Protein AF-C3Z447-F1 (afdb_monomer_lite)

Sequence (257 aa):
SIRPFSSSQEYLYAMKEDLADWLNTLFELELTVGNFVPRLETGVILCHLANMVRHKATEYLEDHPGVRLSVPGDVDISPSGNAEPGTFRARENVAMFIDWCRRRLGVSDSLMFETNDLIEGRNERSFVLCLLEVARRGAKFGMLAPMLIQMEQEIEEEIREEAPPPPQRRVCDLSSLDDMVRELVSRCTCPDQFPMLRVDEGKYRIGNASTLVFVRVLRNHVMIRVGGGWDTLEHYLDKHDPCRCMSRGKCCLFMSL

Secondary structure (DSSP, 8-state):
------HHHHHHHHHHHHHHHHHHHHHT----TTTHHHHHTTSHHHHHHHHHHHHHHHHHHHH-TT-----S-SS-----TT--TTSHHHHHHHHHHHHHIIIII---GGG---HHHHHT-S-HHHHHHHHHHHHHHHHTTT----HHHHHHHHHHHHHHH-SS-------S-TTHHHHHHHHHHHT--SSS---EEEEETTEEEETTTTEEEEEEEETTEEEEEETTEEEEHHHHHHHH-HHHHHHTT-----S--

Structure (mmCIF, N/CA/C/O backbone):
data_AF-C3Z447-F1
#
_entry.id   AF-C3Z447-F1
#
loop_
_atom_site.group_PDB
_atom_site.id
_atom_site.type_symbol
_atom_site.label_atom_id
_atom_site.label_alt_id
_atom_site.label_comp_id
_atom_site.label_asym_id
_atom_site.label_entity_id
_atom_site.label_seq_id
_atom_site.pdbx_PDB_ins_code
_atom_site.Cartn_x
_atom_site.Cartn_y
_atom_site.Cartn_z
_atom_site.occupancy
_atom_site.B_iso_or_equiv
_atom_site.auth_seq_id
_atom_site.auth_comp_id
_atom_site.auth_asym_id
_atom_site.auth_atom_id
_atom_site.pdbx_PDB_model_num
ATOM 1 N N . SER A 1 1 ? 17.916 -10.962 21.514 1.00 30.12 1 SER A N 1
ATOM 2 C CA . SER A 1 1 ? 17.714 -9.554 21.904 1.00 30.12 1 SER A CA 1
ATOM 3 C C . SER A 1 1 ? 17.033 -8.857 20.743 1.00 30.12 1 SER A C 1
ATOM 5 O O . SER A 1 1 ? 17.693 -8.518 19.768 1.00 30.12 1 SER A O 1
ATOM 7 N N . ILE A 1 2 ? 15.702 -8.805 20.774 1.00 33.00 2 ILE A N 1
ATOM 8 C CA . ILE A 1 2 ? 14.886 -8.164 19.739 1.00 33.00 2 ILE A CA 1
ATOM 9 C C . ILE A 1 2 ? 14.893 -6.680 20.095 1.00 33.00 2 ILE A C 1
ATOM 11 O O . ILE A 1 2 ? 14.436 -6.307 21.173 1.00 33.00 2 ILE A O 1
ATOM 15 N N . ARG A 1 3 ? 15.513 -5.847 19.256 1.00 30.67 3 ARG A N 1
ATOM 16 C CA . ARG A 1 3 ? 15.461 -4.396 19.453 1.00 30.67 3 ARG A CA 1
ATOM 17 C C . ARG A 1 3 ? 13.996 -3.976 19.293 1.00 30.67 3 ARG A C 1
ATOM 19 O O . ARG A 1 3 ? 13.427 -4.316 18.258 1.00 30.67 3 ARG A O 1
ATOM 26 N N . PRO A 1 4 ? 13.386 -3.270 20.260 1.00 40.59 4 PRO A N 1
ATOM 27 C CA . PRO A 1 4 ? 12.067 -2.709 20.040 1.00 40.59 4 PRO A CA 1
ATOM 28 C C . PRO A 1 4 ? 12.212 -1.683 18.918 1.00 40.59 4 PRO A C 1
ATOM 30 O O . PRO A 1 4 ? 12.971 -0.717 19.042 1.00 40.59 4 PRO A O 1
ATOM 33 N N . PHE A 1 5 ? 11.570 -1.953 17.785 1.00 38.25 5 PHE A N 1
ATOM 34 C CA . PHE A 1 5 ? 11.479 -0.995 16.697 1.00 38.25 5 PHE A CA 1
ATOM 35 C C . PHE A 1 5 ? 10.825 0.284 17.235 1.00 38.25 5 PHE A C 1
ATOM 37 O O . PHE A 1 5 ? 9.936 0.237 18.086 1.00 38.25 5 PHE A O 1
ATOM 44 N N . SER A 1 6 ? 11.287 1.451 16.782 1.00 52.81 6 SER A N 1
ATOM 45 C CA . SER A 1 6 ? 10.541 2.680 17.047 1.00 52.81 6 SER A CA 1
ATOM 46 C C . SER A 1 6 ? 9.186 2.565 16.348 1.00 52.81 6 SER A C 1
ATOM 48 O O . SER A 1 6 ? 9.118 2.078 15.222 1.00 52.81 6 SER A O 1
ATOM 50 N N . SER A 1 7 ? 8.105 3.011 16.983 1.00 53.34 7 SER A N 1
ATOM 51 C CA . SER A 1 7 ? 6.736 2.825 16.474 1.00 53.34 7 SER A CA 1
ATOM 52 C C . SER A 1 7 ? 6.508 3.302 15.038 1.00 53.34 7 SER A C 1
ATOM 54 O O . SER A 1 7 ? 5.701 2.735 14.310 1.00 53.34 7 SER A O 1
ATOM 56 N N . SER A 1 8 ? 7.278 4.291 14.573 1.00 56.06 8 SER A N 1
ATOM 57 C CA . SER A 1 8 ? 7.258 4.750 13.178 1.00 56.06 8 SER A CA 1
ATOM 58 C C . SER A 1 8 ? 7.719 3.707 12.152 1.00 56.06 8 SER A C 1
ATOM 60 O O . SER A 1 8 ? 7.495 3.900 10.961 1.00 56.06 8 SER A O 1
ATOM 62 N N . GLN A 1 9 ? 8.395 2.640 12.577 1.00 67.62 9 GLN A N 1
ATOM 63 C CA . GLN A 1 9 ? 8.867 1.556 11.712 1.00 67.62 9 GLN A CA 1
ATOM 64 C C . GLN A 1 9 ? 7.921 0.352 11.717 1.00 67.62 9 GLN A C 1
ATOM 66 O O . GLN A 1 9 ? 7.990 -0.458 10.800 1.00 67.62 9 GLN A O 1
ATOM 71 N N . GLU A 1 10 ? 7.017 0.248 12.691 1.00 77.00 10 GLU A N 1
ATOM 72 C CA . GLU A 1 10 ? 6.173 -0.936 12.875 1.00 77.00 10 GLU A CA 1
ATOM 73 C C . GLU A 1 10 ? 5.070 -1.046 11.817 1.00 77.00 10 GLU A C 1
ATOM 75 O O . GLU A 1 10 ? 4.938 -2.084 11.175 1.00 77.00 10 GLU A O 1
ATOM 80 N N . TYR A 1 11 ? 4.352 0.043 11.520 1.00 86.81 11 TYR A N 1
ATOM 81 C CA . TYR A 1 11 ? 3.363 0.004 10.434 1.00 86.81 11 TYR A CA 1
ATOM 82 C C . TYR A 1 11 ? 4.020 -0.203 9.058 1.00 86.81 11 TYR A C 1
ATOM 84 O O . TYR A 1 11 ? 3.469 -0.904 8.211 1.00 86.81 11 TYR A O 1
ATOM 92 N N . LEU A 1 12 ? 5.224 0.350 8.833 1.00 91.38 12 LEU A N 1
ATOM 93 C CA . LEU A 1 12 ? 5.990 0.082 7.608 1.00 91.38 12 LEU A CA 1
ATOM 94 C C . LEU A 1 12 ? 6.449 -1.367 7.536 1.00 91.38 12 LEU A C 1
ATOM 96 O O . LEU A 1 12 ? 6.495 -1.929 6.447 1.00 91.38 12 LEU A O 1
ATOM 100 N N . TYR A 1 13 ? 6.803 -1.962 8.672 1.00 93.56 13 TYR A N 1
ATOM 101 C CA . TYR A 1 13 ? 7.171 -3.366 8.744 1.00 93.56 13 TYR A CA 1
ATOM 102 C C . TYR A 1 13 ? 6.007 -4.239 8.271 1.00 93.56 13 TYR A C 1
ATOM 104 O O . TYR A 1 13 ? 6.195 -5.023 7.345 1.00 93.56 13 TYR A O 1
ATOM 112 N N . ALA A 1 14 ? 4.808 -4.033 8.824 1.00 94.31 14 ALA A N 1
ATOM 113 C CA . ALA A 1 14 ? 3.603 -4.773 8.448 1.00 94.31 14 ALA A CA 1
ATOM 114 C C . ALA A 1 14 ? 3.275 -4.633 6.948 1.00 94.31 14 ALA A C 1
ATOM 116 O O . ALA A 1 14 ? 3.011 -5.621 6.267 1.00 94.31 14 ALA A O 1
ATOM 117 N N . MET A 1 15 ? 3.365 -3.412 6.404 1.00 95.75 15 MET A N 1
ATOM 118 C CA . MET A 1 15 ? 3.140 -3.160 4.974 1.00 95.75 15 MET A CA 1
ATOM 119 C C . MET A 1 15 ? 4.195 -3.825 4.080 1.00 95.75 15 MET A C 1
ATOM 121 O O . MET A 1 15 ? 3.854 -4.389 3.043 1.00 95.75 15 MET A O 1
ATOM 125 N N . LYS A 1 16 ? 5.479 -3.773 4.461 1.00 96.69 16 LYS A N 1
ATOM 126 C CA . LYS A 1 16 ? 6.556 -4.449 3.721 1.00 96.69 16 LYS A CA 1
ATOM 127 C C . LYS A 1 16 ? 6.410 -5.962 3.767 1.00 96.69 16 LYS A C 1
ATOM 129 O O . LYS A 1 16 ? 6.719 -6.615 2.782 1.00 96.69 16 LYS A O 1
ATOM 134 N N . GLU A 1 17 ? 5.964 -6.510 4.891 1.00 97.00 17 GLU A N 1
ATOM 135 C CA . GLU A 1 17 ? 5.731 -7.943 5.047 1.00 97.00 17 GLU A CA 1
ATOM 136 C C . GLU A 1 17 ? 4.612 -8.432 4.117 1.00 97.00 17 GLU A C 1
ATOM 138 O O . GLU A 1 17 ? 4.794 -9.409 3.397 1.00 97.00 17 GLU A O 1
ATOM 143 N N . ASP A 1 18 ? 3.492 -7.707 4.053 1.00 97.94 18 ASP A N 1
ATOM 144 C CA . ASP A 1 18 ? 2.387 -8.018 3.137 1.00 97.94 18 ASP A CA 1
ATOM 145 C C . ASP A 1 18 ? 2.801 -7.890 1.660 1.00 97.94 18 ASP A C 1
ATOM 147 O O . ASP A 1 18 ? 2.544 -8.780 0.848 1.00 97.94 18 ASP A O 1
ATOM 151 N N . LEU A 1 19 ? 3.523 -6.818 1.307 1.00 98.44 19 LEU A N 1
ATOM 152 C CA . LEU A 1 19 ? 4.052 -6.635 -0.048 1.00 98.44 19 LEU A CA 1
ATOM 153 C C . LEU A 1 19 ? 5.106 -7.682 -0.427 1.00 98.44 19 LEU A C 1
ATOM 155 O O . LEU A 1 19 ? 5.175 -8.063 -1.595 1.00 98.44 19 LEU A O 1
ATOM 159 N N . ALA A 1 20 ? 5.942 -8.120 0.517 1.00 98.25 20 ALA A N 1
ATOM 160 C CA . ALA A 1 20 ? 6.948 -9.148 0.272 1.00 98.25 20 ALA A CA 1
ATOM 161 C C . ALA A 1 20 ? 6.272 -10.456 -0.140 1.00 98.25 20 ALA A C 1
ATOM 163 O O . ALA A 1 20 ? 6.613 -11.009 -1.181 1.00 98.25 20 ALA A O 1
ATOM 164 N N . ASP A 1 21 ? 5.266 -10.900 0.608 1.00 97.94 21 ASP A N 1
ATOM 165 C CA . ASP A 1 21 ? 4.541 -12.132 0.303 1.00 97.94 21 ASP A CA 1
ATOM 166 C C . ASP A 1 21 ? 3.733 -12.031 -0.991 1.00 97.94 21 ASP A C 1
ATOM 168 O O . ASP A 1 21 ? 3.698 -12.980 -1.780 1.00 97.94 21 ASP A O 1
ATOM 172 N N . TRP A 1 22 ? 3.148 -10.864 -1.264 1.00 98.31 22 TRP A N 1
ATOM 173 C CA . TRP A 1 22 ? 2.489 -10.599 -2.538 1.00 98.31 22 TRP A CA 1
ATOM 174 C C . TRP A 1 22 ? 3.454 -10.729 -3.725 1.00 98.31 22 TRP A C 1
ATOM 176 O O . TRP A 1 22 ? 3.186 -11.479 -4.664 1.00 98.31 22 TRP A O 1
ATOM 186 N N . LEU A 1 23 ? 4.607 -10.059 -3.675 1.00 98.56 23 LEU A N 1
ATOM 187 C CA . LEU A 1 23 ? 5.614 -10.131 -4.736 1.00 98.56 23 LEU A CA 1
ATOM 188 C C . LEU A 1 23 ? 6.248 -11.525 -4.845 1.00 98.56 23 LEU A C 1
ATOM 190 O O . LEU A 1 23 ? 6.505 -11.978 -5.958 1.00 98.56 23 LEU A O 1
ATOM 194 N N . ASN A 1 24 ? 6.459 -12.222 -3.726 1.00 98.38 24 ASN A N 1
ATOM 195 C CA . ASN A 1 24 ? 6.915 -13.614 -3.718 1.00 98.38 24 ASN A CA 1
ATOM 196 C C . ASN A 1 24 ? 5.932 -14.519 -4.459 1.00 98.38 24 ASN A C 1
ATOM 198 O O . ASN A 1 24 ? 6.356 -15.360 -5.242 1.00 98.38 24 ASN A O 1
ATOM 202 N N . THR A 1 25 ? 4.629 -14.304 -4.267 1.00 97.62 25 THR A N 1
ATOM 203 C CA . THR A 1 25 ? 3.581 -15.068 -4.956 1.00 97.62 25 THR A CA 1
ATOM 204 C C . THR A 1 25 ? 3.544 -14.765 -6.455 1.00 97.62 25 THR A C 1
ATOM 206 O O . THR A 1 25 ? 3.345 -15.671 -7.256 1.00 97.62 25 THR A O 1
ATOM 209 N N . LEU A 1 26 ? 3.745 -13.504 -6.853 1.00 97.44 26 LEU A N 1
ATOM 210 C CA . LEU A 1 26 ? 3.700 -13.105 -8.265 1.00 97.44 26 LEU A CA 1
ATOM 211 C C . LEU A 1 26 ? 4.941 -13.516 -9.070 1.00 97.44 26 LEU A C 1
ATOM 213 O O . LEU A 1 26 ? 4.828 -13.766 -10.268 1.00 97.44 26 LEU A O 1
ATOM 217 N N . PHE A 1 27 ? 6.116 -13.531 -8.439 1.00 97.19 27 PHE A N 1
ATOM 218 C CA . PHE A 1 27 ? 7.407 -13.653 -9.127 1.00 97.19 27 PHE A CA 1
ATOM 219 C C . PHE A 1 27 ? 8.292 -14.791 -8.605 1.00 97.19 27 PHE A C 1
ATOM 221 O O . PHE A 1 27 ? 9.462 -14.849 -8.978 1.00 97.19 27 PHE A O 1
ATOM 228 N N . GLU A 1 28 ? 7.770 -15.658 -7.733 1.00 96.31 28 GLU A N 1
ATOM 229 C CA . GLU A 1 28 ? 8.516 -16.762 -7.105 1.00 96.31 28 GLU A CA 1
ATOM 230 C C . GLU A 1 28 ? 9.819 -16.280 -6.435 1.00 96.31 28 GLU A C 1
ATOM 232 O O . GLU A 1 28 ? 10.907 -16.827 -6.617 1.00 96.31 28 GLU A O 1
ATOM 237 N N . LEU A 1 29 ? 9.711 -15.185 -5.678 1.00 96.00 29 LEU A N 1
ATOM 238 C CA . LEU A 1 29 ? 10.834 -14.554 -4.981 1.00 96.00 29 LEU A CA 1
ATOM 239 C C . LEU A 1 29 ? 10.961 -15.045 -3.529 1.00 96.00 29 LEU A C 1
ATOM 241 O O . LEU A 1 29 ? 10.081 -15.697 -2.976 1.00 96.00 29 LEU A O 1
ATOM 245 N N . GLU A 1 30 ? 12.068 -14.652 -2.895 1.00 96.88 30 GLU A N 1
ATOM 246 C CA . GLU A 1 30 ? 12.354 -14.872 -1.469 1.00 96.88 30 GLU A CA 1
ATOM 247 C C . GLU A 1 30 ? 12.587 -13.527 -0.758 1.00 96.88 30 GLU A C 1
ATOM 249 O O . GLU A 1 30 ? 13.647 -13.241 -0.181 1.00 96.88 30 GLU A O 1
ATOM 254 N N . LEU A 1 31 ? 11.612 -12.631 -0.892 1.00 97.62 31 LEU A N 1
ATOM 255 C CA . LEU A 1 31 ? 11.577 -11.362 -0.185 1.00 97.62 31 LEU A CA 1
ATOM 256 C C . LEU A 1 31 ? 11.185 -11.582 1.275 1.00 97.62 31 LEU A C 1
ATOM 258 O O . LEU A 1 31 ? 10.301 -12.363 1.608 1.00 97.62 31 LEU A O 1
ATOM 262 N N . THR A 1 32 ? 11.846 -10.830 2.136 1.00 96.62 32 THR A N 1
ATOM 263 C CA . THR A 1 32 ? 11.607 -10.689 3.567 1.00 96.62 32 THR A CA 1
ATOM 264 C C . THR A 1 32 ? 11.652 -9.201 3.884 1.00 96.62 32 THR A C 1
ATOM 266 O O . THR A 1 32 ? 12.233 -8.416 3.132 1.00 96.62 32 THR A O 1
ATOM 269 N N . VAL A 1 33 ? 11.143 -8.784 5.041 1.00 94.38 33 VAL A N 1
ATOM 270 C CA . VAL A 1 33 ? 11.201 -7.363 5.426 1.00 94.38 33 VAL A CA 1
ATOM 271 C C . VAL A 1 33 ? 12.640 -6.818 5.471 1.00 94.38 33 VAL A C 1
ATOM 273 O O . VAL A 1 33 ? 12.864 -5.645 5.171 1.00 94.38 33 VAL A O 1
ATOM 276 N N . GLY A 1 34 ? 13.621 -7.667 5.807 1.00 93.06 34 GLY A N 1
ATOM 277 C CA . GLY A 1 34 ? 15.033 -7.288 5.916 1.00 93.06 34 GLY A CA 1
ATOM 278 C C . GLY A 1 34 ? 15.767 -7.141 4.580 1.00 93.06 34 GLY A C 1
ATOM 279 O O . GLY A 1 34 ? 16.740 -6.397 4.512 1.00 93.06 34 GLY A O 1
ATOM 280 N N . ASN A 1 35 ? 15.310 -7.816 3.520 1.00 94.94 35 ASN A N 1
ATOM 281 C CA . ASN A 1 35 ? 15.917 -7.734 2.184 1.00 94.94 35 ASN A CA 1
ATOM 282 C C . ASN A 1 35 ? 15.003 -7.058 1.142 1.00 94.94 35 ASN A C 1
ATOM 284 O O . ASN A 1 35 ? 15.385 -6.977 -0.024 1.00 94.94 35 ASN A O 1
ATOM 288 N N . PHE A 1 36 ? 13.836 -6.552 1.559 1.00 95.38 36 PHE A N 1
ATOM 289 C CA . PHE A 1 36 ? 12.801 -6.001 0.683 1.00 95.38 36 PHE A CA 1
ATOM 290 C C . PHE A 1 36 ? 13.335 -4.920 -0.265 1.00 95.38 36 PHE A C 1
ATOM 292 O O . PHE A 1 36 ? 13.205 -5.043 -1.478 1.00 95.38 36 PHE A O 1
ATOM 299 N N . VAL A 1 37 ? 13.993 -3.889 0.273 1.00 94.62 37 VAL A N 1
ATOM 300 C CA . VAL A 1 37 ? 14.579 -2.804 -0.532 1.00 94.62 37 VAL A CA 1
ATOM 301 C C . VAL A 1 37 ? 15.787 -3.284 -1.351 1.00 94.62 37 VAL A C 1
ATOM 303 O O . VAL A 1 37 ? 15.734 -3.140 -2.574 1.00 94.62 37 VAL A O 1
ATOM 306 N N . PRO A 1 38 ? 16.815 -3.936 -0.762 1.00 94.56 38 PRO A N 1
ATOM 307 C CA . PRO A 1 38 ? 17.980 -4.408 -1.520 1.00 94.56 38 PRO A CA 1
ATOM 308 C C . PRO A 1 38 ? 17.649 -5.316 -2.712 1.00 94.56 38 PRO A C 1
ATOM 310 O O . PRO A 1 38 ? 18.337 -5.314 -3.727 1.00 94.56 38 PRO A O 1
ATOM 313 N N . ARG A 1 39 ? 16.579 -6.114 -2.621 1.00 95.25 39 ARG A N 1
ATOM 314 C CA . ARG A 1 39 ? 16.161 -7.006 -3.713 1.00 95.25 39 ARG A CA 1
ATOM 315 C C . ARG A 1 39 ? 15.398 -6.287 -4.826 1.00 95.25 39 ARG A C 1
ATOM 317 O O . ARG A 1 39 ? 15.322 -6.823 -5.928 1.00 95.25 39 ARG A O 1
ATOM 324 N N . LEU A 1 40 ? 14.848 -5.103 -4.560 1.00 96.50 40 LEU A N 1
ATOM 325 C CA . LEU A 1 40 ? 14.038 -4.330 -5.506 1.00 96.50 40 LEU A CA 1
ATOM 326 C C . LEU A 1 40 ? 14.779 -3.110 -6.079 1.00 96.50 40 LEU A C 1
ATOM 328 O O . LEU A 1 40 ? 14.347 -2.558 -7.091 1.00 96.50 40 LEU A O 1
ATOM 332 N N . GLU A 1 41 ? 15.905 -2.703 -5.485 1.00 95.88 41 GLU A N 1
ATOM 333 C CA . GLU A 1 41 ? 16.614 -1.460 -5.826 1.00 95.88 41 GLU A CA 1
ATOM 334 C C . GLU A 1 41 ? 17.265 -1.442 -7.217 1.00 95.88 41 GLU A C 1
ATOM 336 O O . GLU A 1 41 ? 17.583 -0.373 -7.733 1.00 95.88 41 GLU A O 1
ATOM 341 N N . THR A 1 42 ? 17.406 -2.599 -7.875 1.00 96.50 42 THR A N 1
ATOM 342 C CA . THR A 1 42 ? 17.829 -2.668 -9.287 1.00 96.50 42 THR A CA 1
ATOM 343 C C . THR A 1 42 ? 16.738 -2.203 -10.256 1.00 96.50 42 THR A C 1
ATOM 345 O O . THR A 1 42 ? 17.012 -2.001 -11.440 1.00 96.50 42 THR A O 1
ATOM 348 N N . GLY A 1 43 ? 15.490 -2.080 -9.787 1.00 97.50 43 GLY A N 1
ATOM 349 C CA . GLY A 1 43 ? 14.322 -1.677 -10.572 1.00 97.50 43 GLY A CA 1
ATOM 350 C C . GLY A 1 43 ? 13.821 -2.720 -11.576 1.00 97.50 43 GLY A C 1
ATOM 351 O O . GLY A 1 43 ? 12.779 -2.505 -12.191 1.00 97.50 43 GLY A O 1
ATOM 352 N N . VAL A 1 44 ? 14.512 -3.853 -11.739 1.00 97.75 44 VAL A N 1
ATOM 353 C CA . VAL A 1 44 ? 14.162 -4.890 -12.728 1.00 97.75 44 VAL A CA 1
ATOM 354 C C . VAL A 1 44 ? 12.800 -5.511 -12.409 1.00 97.75 44 VAL A C 1
ATOM 356 O O . VAL A 1 44 ? 11.908 -5.510 -13.254 1.00 97.75 44 VAL A O 1
ATOM 359 N N . ILE A 1 45 ? 12.603 -5.956 -11.163 1.00 98.12 45 ILE A N 1
ATOM 360 C CA . ILE A 1 45 ? 11.328 -6.535 -10.703 1.00 98.12 45 ILE A CA 1
ATOM 361 C C . ILE A 1 45 ? 10.192 -5.508 -10.805 1.00 98.12 45 ILE A C 1
ATOM 363 O O . ILE A 1 45 ? 9.082 -5.858 -11.190 1.00 98.12 45 ILE A O 1
ATOM 367 N N . LEU A 1 46 ? 10.471 -4.229 -10.534 1.00 98.50 46 LEU A N 1
ATOM 368 C CA . LEU A 1 46 ? 9.474 -3.161 -10.646 1.00 98.50 46 LEU A CA 1
ATOM 369 C C . LEU A 1 46 ? 9.008 -2.969 -12.097 1.00 98.50 46 LEU A C 1
ATOM 371 O O . LEU A 1 46 ? 7.812 -2.857 -12.356 1.00 98.50 46 LEU A O 1
ATOM 375 N N . CYS A 1 47 ? 9.935 -2.999 -13.057 1.00 98.56 47 CYS A N 1
ATOM 376 C CA . CYS A 1 47 ? 9.590 -2.952 -14.479 1.00 98.56 47 CYS A CA 1
ATOM 377 C C . CYS A 1 47 ? 8.763 -4.176 -14.901 1.00 98.56 47 CYS A C 1
ATOM 379 O O . CYS A 1 47 ? 7.780 -4.034 -15.625 1.00 98.56 47 CYS A O 1
ATOM 381 N N . HIS A 1 48 ? 9.107 -5.371 -14.411 1.00 98.38 48 HIS A N 1
ATOM 382 C CA . HIS A 1 48 ? 8.314 -6.576 -14.669 1.00 98.38 48 HIS A CA 1
ATOM 383 C C . HIS A 1 48 ? 6.913 -6.504 -14.053 1.00 98.38 48 HIS A C 1
ATOM 385 O O . HIS A 1 48 ? 5.953 -6.920 -14.696 1.00 98.38 48 HIS A O 1
ATOM 391 N N . LEU A 1 49 ? 6.770 -5.916 -12.864 1.00 98.69 49 LEU A N 1
ATOM 392 C CA . LEU A 1 49 ? 5.470 -5.647 -12.254 1.00 98.69 49 LEU A CA 1
ATOM 393 C C . LEU A 1 49 ? 4.619 -4.709 -13.110 1.00 98.69 49 LEU A C 1
ATOM 395 O O . LEU A 1 49 ? 3.453 -5.013 -13.350 1.00 98.69 49 LEU A O 1
ATOM 399 N N . ALA A 1 50 ? 5.191 -3.617 -13.621 1.00 98.62 50 ALA A N 1
ATOM 400 C CA . ALA A 1 50 ? 4.485 -2.716 -14.532 1.00 98.62 50 ALA A CA 1
ATOM 401 C C . ALA A 1 50 ? 3.970 -3.443 -15.786 1.00 98.62 50 ALA A C 1
ATOM 403 O O . ALA A 1 50 ? 2.804 -3.293 -16.161 1.00 98.62 50 ALA A O 1
ATOM 404 N N . ASN A 1 51 ? 4.810 -4.288 -16.391 1.00 98.56 51 ASN A N 1
ATOM 405 C CA . ASN A 1 51 ? 4.425 -5.084 -17.557 1.00 98.56 51 ASN A CA 1
ATOM 406 C C . ASN A 1 51 ? 3.334 -6.102 -17.210 1.00 98.56 51 ASN A C 1
ATOM 408 O O . ASN A 1 51 ? 2.357 -6.223 -17.940 1.00 98.56 51 ASN A O 1
ATOM 412 N N . MET A 1 52 ? 3.436 -6.784 -16.065 1.00 98.31 52 MET A N 1
ATOM 413 C CA . MET A 1 52 ? 2.417 -7.735 -15.616 1.00 98.31 52 MET A CA 1
ATOM 414 C C . MET A 1 52 ? 1.053 -7.060 -15.420 1.00 98.31 52 MET A C 1
ATOM 416 O O . MET A 1 52 ? 0.046 -7.594 -15.882 1.00 98.31 52 MET A O 1
ATOM 420 N N . VAL A 1 53 ? 1.015 -5.869 -14.807 1.00 98.44 53 VAL A N 1
ATOM 421 C CA . VAL A 1 53 ? -0.219 -5.073 -14.672 1.00 98.44 53 VAL A CA 1
ATOM 422 C C . VAL A 1 53 ? -0.798 -4.737 -16.043 1.00 98.44 53 VAL A C 1
ATOM 424 O O . VAL A 1 53 ? -2.000 -4.881 -16.256 1.00 98.44 53 VAL A O 1
ATOM 427 N N . ARG A 1 54 ? 0.046 -4.315 -16.988 1.00 97.94 54 ARG A N 1
ATOM 428 C CA . ARG A 1 54 ? -0.371 -4.016 -18.360 1.00 97.94 54 ARG A CA 1
ATOM 429 C C . ARG A 1 54 ? -0.951 -5.247 -19.060 1.00 97.94 54 ARG A C 1
ATOM 431 O O . ARG A 1 54 ? -2.040 -5.146 -19.613 1.00 97.94 54 ARG A O 1
ATOM 438 N N . HIS A 1 55 ? -0.268 -6.390 -19.023 1.00 98.00 55 HIS A N 1
ATOM 439 C CA . HIS A 1 55 ? -0.751 -7.625 -19.647 1.00 98.00 55 HIS A CA 1
ATOM 440 C C . HIS A 1 55 ? -2.090 -8.066 -19.058 1.00 98.00 55 HIS A C 1
ATOM 442 O O . HIS A 1 55 ? -3.029 -8.321 -19.807 1.00 98.00 55 HIS A O 1
ATOM 448 N N . LYS A 1 56 ? -2.216 -8.050 -17.725 1.00 97.94 56 LYS A N 1
ATOM 449 C CA . LYS A 1 56 ? -3.471 -8.380 -17.042 1.00 97.94 56 LYS A CA 1
ATOM 450 C C . LYS A 1 56 ? -4.596 -7.415 -17.390 1.00 97.94 56 LYS A C 1
ATOM 452 O O . LYS A 1 56 ? -5.721 -7.853 -17.585 1.00 97.94 56 LYS A O 1
ATOM 457 N N . ALA A 1 57 ? -4.301 -6.125 -17.529 1.00 97.75 57 ALA A N 1
ATOM 458 C CA . ALA A 1 57 ? -5.283 -5.149 -17.984 1.00 97.75 57 ALA A CA 1
ATOM 459 C C . ALA A 1 57 ? -5.756 -5.415 -19.419 1.00 97.75 57 ALA A C 1
ATOM 461 O O . ALA A 1 57 ? -6.946 -5.276 -19.690 1.00 97.75 57 ALA A O 1
ATOM 462 N N . THR A 1 58 ? -4.851 -5.800 -20.323 1.00 97.00 58 THR A N 1
ATOM 463 C CA . THR A 1 58 ? -5.207 -6.167 -21.700 1.00 97.00 58 THR A CA 1
ATOM 464 C C . THR A 1 58 ? -6.113 -7.395 -21.719 1.00 97.00 58 THR A C 1
ATOM 466 O O . THR A 1 58 ? -7.222 -7.298 -22.233 1.00 97.00 58 THR A O 1
ATOM 469 N N . GLU A 1 59 ? -5.687 -8.498 -21.090 1.00 97.06 59 GLU A N 1
ATOM 470 C CA . GLU A 1 59 ? -6.472 -9.740 -20.981 1.00 97.06 59 GLU A CA 1
ATOM 471 C C . GLU A 1 59 ? -7.866 -9.460 -20.394 1.00 97.06 59 GLU A C 1
ATOM 473 O O . GLU A 1 59 ? -8.890 -9.825 -20.966 1.00 97.06 59 GLU A O 1
ATOM 478 N N . TYR A 1 60 ? -7.918 -8.720 -19.284 1.00 97.19 60 TYR A N 1
ATOM 479 C CA . TYR A 1 60 ? -9.168 -8.396 -18.606 1.00 97.19 60 TYR A CA 1
ATOM 480 C C . TYR A 1 60 ? -10.134 -7.598 -19.493 1.00 97.19 60 TYR A C 1
ATOM 482 O O . TYR A 1 60 ? -11.336 -7.851 -19.475 1.00 97.19 60 TYR A O 1
ATOM 490 N N . LEU A 1 61 ? -9.641 -6.623 -20.259 1.00 95.94 61 LEU A N 1
ATOM 491 C CA . LEU A 1 61 ? -10.487 -5.787 -21.115 1.00 95.94 61 LEU A CA 1
ATOM 492 C C . LEU A 1 61 ? -10.953 -6.508 -22.383 1.00 95.94 61 LEU A C 1
ATOM 494 O O . LEU A 1 61 ? -12.049 -6.216 -22.863 1.00 95.94 61 LEU A O 1
ATOM 498 N N . GLU A 1 62 ? -10.165 -7.452 -22.897 1.00 95.38 62 GLU A N 1
ATOM 499 C CA . GLU A 1 62 ? -10.585 -8.347 -23.981 1.00 95.38 62 GLU A CA 1
ATOM 500 C C . GLU A 1 62 ? -11.751 -9.241 -23.538 1.00 95.38 62 GLU A C 1
ATOM 502 O O . GLU A 1 62 ? -12.748 -9.352 -24.256 1.00 95.38 62 GLU A O 1
ATOM 507 N N . ASP A 1 63 ? -11.681 -9.780 -22.319 1.00 96.62 63 ASP A N 1
ATOM 508 C CA . ASP A 1 63 ? -12.741 -10.608 -21.733 1.00 96.62 63 ASP A CA 1
ATOM 509 C C . ASP A 1 63 ? -13.988 -9.797 -21.315 1.00 96.62 63 ASP A C 1
ATOM 511 O O . ASP A 1 63 ? -15.083 -10.350 -21.175 1.00 96.62 63 ASP A O 1
ATOM 515 N N . HIS A 1 64 ? -13.859 -8.475 -21.134 1.00 95.31 64 HIS A N 1
ATOM 516 C CA . HIS A 1 64 ? -14.921 -7.603 -20.617 1.00 95.31 64 HIS A CA 1
ATOM 517 C C . HIS A 1 64 ? -15.134 -6.338 -21.481 1.00 95.31 64 HIS A C 1
ATOM 519 O O . HIS A 1 64 ? -14.922 -5.217 -21.002 1.00 95.31 64 HIS A O 1
ATOM 525 N N . PRO A 1 65 ? -15.665 -6.460 -22.717 1.00 88.31 65 PRO A N 1
ATOM 526 C CA . PRO A 1 65 ? -15.742 -5.367 -23.702 1.00 88.31 65 PRO A CA 1
ATOM 527 C C . PRO A 1 65 ? -16.654 -4.176 -23.324 1.00 88.31 65 PRO A C 1
ATOM 529 O O . PRO A 1 65 ? -16.761 -3.212 -24.080 1.00 88.31 65 PRO A O 1
ATOM 532 N N . GLY A 1 66 ? -17.324 -4.214 -22.166 1.00 91.12 66 GLY A N 1
ATOM 533 C CA . GLY A 1 66 ? -18.141 -3.117 -21.627 1.00 91.12 66 GLY A CA 1
ATOM 534 C C . GLY A 1 66 ? -17.493 -2.324 -20.485 1.00 91.12 66 GLY A C 1
ATOM 535 O O . GLY A 1 66 ? -18.046 -1.308 -20.054 1.00 91.12 66 GLY A O 1
ATOM 536 N N . VAL A 1 67 ? -16.344 -2.766 -19.966 1.00 92.81 67 VAL A N 1
ATOM 537 C CA . VAL A 1 67 ? -15.675 -2.108 -18.838 1.00 92.81 67 VAL A CA 1
ATOM 538 C C . VAL A 1 67 ? -14.932 -0.861 -19.318 1.00 92.81 67 VAL A C 1
ATOM 540 O O . VAL A 1 67 ? -14.132 -0.901 -20.246 1.00 92.81 67 VAL A O 1
ATOM 543 N N . ARG A 1 68 ? -15.167 0.275 -18.650 1.00 90.38 68 ARG A N 1
ATOM 544 C CA . ARG A 1 68 ? -14.531 1.568 -18.968 1.00 90.38 68 ARG A CA 1
ATOM 545 C C . ARG A 1 68 ? -13.225 1.772 -18.192 1.00 90.38 68 ARG A C 1
ATOM 547 O O . ARG A 1 68 ? -13.058 2.788 -17.521 1.00 90.38 68 ARG A O 1
ATOM 554 N N . LEU A 1 69 ? -12.323 0.797 -18.260 1.00 92.06 69 LEU A N 1
ATOM 555 C CA . LEU A 1 69 ? -10.943 0.927 -17.784 1.00 92.06 69 LEU A CA 1
ATOM 556 C C . LEU A 1 69 ? -9.994 0.993 -18.987 1.00 92.06 69 LEU A C 1
ATOM 558 O O . LEU A 1 69 ? -10.359 0.618 -20.097 1.00 92.06 69 LEU A O 1
ATOM 562 N N . SER A 1 70 ? -8.782 1.497 -18.771 1.00 92.94 70 SER A N 1
ATOM 563 C CA . SER A 1 70 ? -7.747 1.601 -19.803 1.00 92.94 70 SER A CA 1
ATOM 564 C C . SER A 1 70 ? -6.529 0.766 -19.437 1.00 92.94 70 SER A C 1
ATOM 566 O O . SER A 1 70 ? -6.136 0.728 -18.270 1.00 92.94 70 SER A O 1
ATOM 568 N N . VAL A 1 71 ? -5.884 0.181 -20.445 1.00 96.12 71 VAL A N 1
ATOM 569 C CA . VAL A 1 71 ? -4.583 -0.475 -20.283 1.00 96.12 71 VAL A CA 1
ATOM 570 C C . VAL A 1 71 ? -3.526 0.574 -19.893 1.00 96.12 71 VAL A C 1
ATOM 572 O O . VAL A 1 71 ? -3.399 1.594 -20.579 1.00 96.12 71 VAL A O 1
ATOM 575 N N . PRO A 1 72 ? -2.760 0.377 -18.804 1.00 94.88 72 PRO A N 1
ATOM 576 C 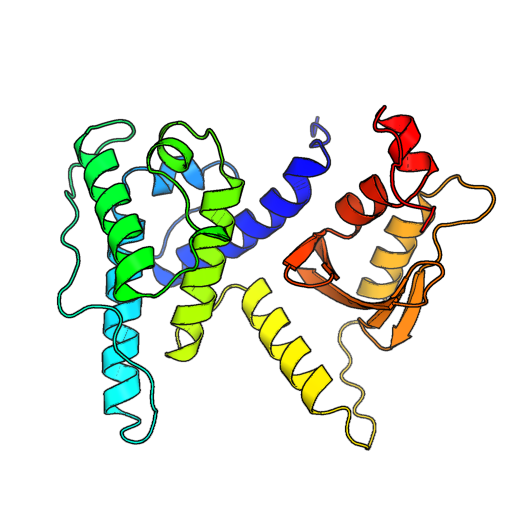CA . PRO A 1 72 ? -1.748 1.332 -18.371 1.00 94.88 72 PRO A CA 1
ATOM 577 C C . PRO A 1 72 ? -0.485 1.225 -19.237 1.00 94.88 72 PRO A C 1
ATOM 579 O O . PRO A 1 72 ? 0.476 0.531 -18.904 1.00 94.88 72 PRO A O 1
ATOM 582 N N . GLY A 1 73 ? -0.474 1.971 -20.342 1.00 92.94 73 GLY A N 1
ATOM 583 C CA . GLY A 1 73 ? 0.640 2.042 -21.292 1.00 92.94 73 GLY A CA 1
ATOM 584 C C . GLY A 1 73 ? 0.407 1.197 -22.540 1.00 92.94 73 GLY A C 1
ATOM 585 O O . GLY A 1 73 ? -0.430 0.302 -22.525 1.00 92.94 73 GLY A O 1
ATOM 586 N N . ASP A 1 74 ? 1.161 1.483 -23.606 1.00 91.31 74 ASP A N 1
ATOM 587 C CA . ASP A 1 74 ? 0.993 0.870 -24.942 1.00 91.31 74 ASP A CA 1
ATOM 588 C C . ASP A 1 74 ? 2.071 -0.168 -25.279 1.00 91.31 74 ASP A C 1
ATOM 590 O O . ASP A 1 74 ? 1.883 -1.000 -26.167 1.00 91.31 74 ASP A O 1
ATOM 594 N N . VAL A 1 75 ? 3.188 -0.130 -24.554 1.00 94.69 75 VAL A N 1
ATOM 595 C CA . VAL A 1 75 ? 4.370 -0.975 -24.743 1.00 94.69 75 VAL A CA 1
ATOM 596 C C . VAL A 1 75 ? 4.973 -1.339 -23.396 1.00 94.69 75 VAL A C 1
ATOM 598 O O . VAL A 1 75 ? 4.816 -0.604 -22.418 1.00 94.69 75 VAL A O 1
ATOM 601 N N . ASP A 1 76 ? 5.666 -2.468 -23.379 1.00 96.94 76 ASP A N 1
ATOM 602 C CA . ASP A 1 76 ? 6.343 -2.971 -22.193 1.00 96.94 76 ASP A CA 1
ATOM 603 C C . ASP A 1 76 ? 7.613 -2.168 -21.903 1.00 96.94 76 ASP A C 1
ATOM 605 O O . ASP A 1 76 ? 8.302 -1.674 -22.801 1.00 96.94 76 ASP A O 1
ATOM 609 N N . ILE A 1 77 ? 7.938 -2.065 -20.620 1.00 96.69 77 ILE A N 1
ATOM 610 C CA . ILE A 1 77 ? 9.206 -1.539 -20.136 1.00 96.69 77 ILE A CA 1
ATOM 611 C C . ILE A 1 77 ? 10.265 -2.629 -20.292 1.00 96.69 77 ILE A C 1
ATOM 613 O O . ILE A 1 77 ? 10.103 -3.737 -19.780 1.00 96.69 77 ILE A O 1
ATOM 617 N N . SER A 1 78 ? 11.375 -2.296 -20.945 1.00 96.38 78 SER A N 1
ATOM 618 C CA . SER A 1 78 ? 12.520 -3.194 -21.121 1.00 96.38 78 SER A CA 1
ATOM 619 C C . SER A 1 78 ? 13.641 -2.815 -20.146 1.00 96.38 78 SER A C 1
ATOM 621 O O . SER A 1 78 ? 14.437 -1.929 -20.469 1.00 96.38 78 SER A O 1
ATOM 623 N N . PRO A 1 79 ? 13.721 -3.429 -18.948 1.00 96.00 79 PRO A N 1
ATOM 624 C CA . PRO A 1 79 ? 14.763 -3.104 -17.982 1.00 96.00 79 PRO A CA 1
ATOM 625 C C . PRO A 1 79 ? 16.146 -3.570 -18.450 1.00 96.00 79 PRO A C 1
ATOM 627 O O . PRO A 1 79 ? 16.299 -4.605 -19.102 1.00 96.00 79 PRO A O 1
ATOM 630 N N . SER A 1 80 ? 17.188 -2.848 -18.036 1.00 94.00 80 SER A N 1
ATOM 631 C CA . SER A 1 80 ? 18.567 -3.331 -18.127 1.00 94.00 80 SER A CA 1
ATOM 632 C C . SER A 1 80 ? 18.761 -4.505 -17.163 1.00 94.00 80 SER A C 1
ATOM 634 O O . SER A 1 80 ? 18.897 -4.296 -15.959 1.00 94.00 80 SER A O 1
ATOM 636 N N . GLY A 1 81 ? 18.787 -5.735 -17.687 1.00 85.62 81 GLY A N 1
ATOM 637 C CA . GLY A 1 81 ? 18.909 -6.964 -16.884 1.00 85.62 81 GLY A CA 1
ATOM 638 C C . GLY A 1 81 ? 20.266 -7.169 -16.195 1.00 85.62 81 GLY A C 1
ATOM 639 O O . GLY A 1 81 ? 20.368 -7.972 -15.278 1.00 85.62 81 GLY A O 1
ATOM 640 N N . ASN A 1 82 ? 21.301 -6.426 -16.593 1.00 87.75 82 ASN A N 1
ATOM 641 C CA . ASN A 1 82 ? 22.620 -6.410 -15.947 1.00 87.75 82 ASN A CA 1
ATOM 642 C C . ASN A 1 82 ? 22.781 -5.255 -14.939 1.00 87.75 82 ASN A C 1
ATOM 644 O O . ASN A 1 82 ? 23.901 -4.827 -14.664 1.00 87.75 82 ASN A O 1
ATOM 648 N N . ALA A 1 83 ? 21.675 -4.687 -14.453 1.00 91.94 83 ALA A N 1
ATOM 649 C CA . ALA A 1 83 ? 21.709 -3.637 -13.447 1.00 91.94 83 ALA A CA 1
ATOM 650 C C . ALA A 1 83 ? 22.126 -4.202 -12.083 1.00 91.94 83 ALA A C 1
ATOM 652 O O . ALA A 1 83 ? 21.478 -5.097 -11.546 1.00 91.94 83 ALA A O 1
ATOM 653 N N . GLU A 1 84 ? 23.171 -3.620 -11.505 1.00 92.44 84 GLU A N 1
ATOM 654 C CA . GLU A 1 84 ? 23.586 -3.889 -10.128 1.00 92.44 84 GLU A CA 1
ATOM 655 C C . GLU A 1 84 ? 23.087 -2.774 -9.192 1.00 92.44 84 GLU A C 1
ATOM 657 O O . GLU A 1 84 ? 22.904 -1.632 -9.642 1.00 92.44 84 GLU A O 1
ATOM 662 N N . PRO A 1 85 ? 22.879 -3.067 -7.896 1.00 92.06 85 PRO A N 1
ATOM 663 C CA . PRO A 1 85 ? 22.572 -2.068 -6.877 1.00 92.06 85 PRO A CA 1
ATOM 664 C C . PRO A 1 85 ? 23.417 -0.792 -6.957 1.00 92.06 85 PRO A C 1
ATOM 666 O O . PRO A 1 85 ? 24.628 -0.836 -7.168 1.00 92.06 85 PRO A O 1
ATOM 669 N N . GLY A 1 86 ? 22.776 0.369 -6.804 1.00 87.94 86 GLY A N 1
ATOM 670 C CA . GLY A 1 86 ? 23.450 1.675 -6.798 1.00 87.94 86 GLY A CA 1
ATOM 671 C C . GLY A 1 86 ? 23.935 2.194 -8.161 1.00 87.94 86 GLY A C 1
ATOM 672 O O . GLY A 1 86 ? 24.305 3.367 -8.264 1.00 87.94 86 GLY A O 1
ATOM 673 N N . THR A 1 87 ? 23.908 1.378 -9.221 1.00 93.25 87 THR A N 1
ATOM 674 C CA . THR A 1 87 ? 24.402 1.769 -10.552 1.00 93.25 87 THR A CA 1
ATOM 675 C C . THR A 1 87 ? 23.471 2.733 -11.290 1.00 93.25 87 THR A C 1
ATOM 677 O O . THR A 1 87 ? 22.281 2.853 -10.994 1.00 93.25 87 THR A O 1
ATOM 680 N N . PHE A 1 88 ? 23.999 3.397 -12.325 1.00 94.56 88 PHE A N 1
ATOM 681 C CA . PHE A 1 88 ? 23.188 4.218 -13.230 1.00 94.56 88 PHE A CA 1
ATOM 682 C C . PHE A 1 88 ? 22.074 3.405 -13.909 1.00 94.56 88 PHE A C 1
ATOM 684 O O . PHE A 1 88 ? 20.945 3.871 -13.982 1.00 94.56 88 PHE A O 1
ATOM 691 N N . ARG A 1 89 ? 22.354 2.153 -14.294 1.00 96.00 89 ARG A N 1
ATOM 692 C CA . ARG A 1 89 ? 21.356 1.246 -14.888 1.00 96.00 89 ARG A CA 1
ATOM 693 C C . ARG A 1 89 ? 20.208 0.934 -13.927 1.00 96.00 89 ARG A C 1
ATOM 695 O O . ARG A 1 89 ? 19.054 0.913 -14.342 1.00 96.00 89 ARG A O 1
ATOM 702 N N . ALA A 1 90 ? 20.511 0.729 -12.643 1.00 96.12 90 ALA A N 1
ATOM 703 C CA . ALA A 1 90 ? 19.483 0.569 -11.616 1.00 96.12 90 ALA A CA 1
ATOM 704 C C . ALA A 1 90 ? 18.626 1.838 -11.485 1.00 96.12 90 ALA A C 1
ATOM 706 O O . ALA A 1 90 ? 17.398 1.761 -11.495 1.00 96.12 90 ALA A O 1
ATOM 707 N N . ARG A 1 91 ? 19.261 3.020 -11.460 1.00 96.56 91 ARG A N 1
ATOM 708 C CA . ARG A 1 91 ? 18.562 4.320 -11.442 1.00 96.56 91 ARG A CA 1
ATOM 709 C C . ARG A 1 91 ? 17.640 4.493 -12.653 1.00 96.56 91 ARG A C 1
ATOM 711 O O . ARG A 1 91 ? 16.505 4.924 -12.472 1.00 96.56 91 ARG A O 1
ATOM 718 N N . GLU A 1 92 ? 18.086 4.119 -13.852 1.00 97.38 92 GLU A N 1
ATOM 719 C CA . GLU A 1 92 ? 17.274 4.163 -15.076 1.00 97.38 92 GLU A CA 1
ATOM 720 C C . GLU A 1 92 ? 16.065 3.224 -15.010 1.00 97.38 92 GLU A C 1
ATOM 722 O O . GLU A 1 92 ? 14.949 3.652 -15.296 1.00 97.38 92 GLU A O 1
ATOM 727 N N . ASN A 1 93 ? 16.250 1.975 -14.572 1.00 98.19 93 ASN A N 1
ATOM 728 C CA . ASN A 1 93 ? 15.146 1.026 -14.402 1.00 98.19 93 ASN A CA 1
ATOM 729 C C . ASN A 1 93 ? 14.082 1.563 -13.431 1.00 98.19 93 ASN A C 1
ATOM 731 O O . ASN A 1 93 ? 12.890 1.562 -13.740 1.00 98.19 93 ASN A O 1
ATOM 735 N N . VAL A 1 94 ? 14.505 2.074 -12.270 1.00 98.00 94 VAL A N 1
ATOM 736 C CA . VAL A 1 94 ? 13.587 2.663 -11.283 1.00 98.00 94 VAL A CA 1
ATOM 737 C C . VAL A 1 94 ? 12.893 3.907 -11.852 1.00 98.00 94 VAL A C 1
ATOM 739 O O . VAL A 1 94 ? 11.693 4.082 -11.651 1.00 98.00 94 VAL A O 1
ATOM 742 N N . ALA A 1 95 ? 13.604 4.747 -12.611 1.00 98.12 95 ALA A N 1
ATOM 743 C CA . ALA A 1 95 ? 13.025 5.924 -13.255 1.00 98.12 95 ALA A CA 1
ATOM 744 C C . ALA A 1 95 ? 11.950 5.560 -14.293 1.00 98.12 95 ALA A C 1
ATOM 746 O O . ALA A 1 95 ? 10.912 6.218 -14.338 1.00 98.12 95 ALA A O 1
ATOM 747 N N . MET A 1 96 ? 12.153 4.497 -15.081 1.00 98.38 96 MET A N 1
ATOM 748 C CA . MET A 1 96 ? 11.140 4.000 -16.021 1.00 98.38 96 MET A CA 1
ATOM 749 C C . MET A 1 96 ? 9.870 3.545 -15.298 1.00 98.38 96 MET A C 1
ATOM 751 O O . MET A 1 96 ? 8.766 3.896 -15.713 1.00 98.38 96 MET A O 1
ATOM 755 N N . PHE A 1 97 ? 10.016 2.816 -14.188 1.00 98.56 97 PHE A N 1
ATOM 756 C CA . PHE A 1 97 ? 8.879 2.405 -13.366 1.00 98.56 97 PHE A CA 1
ATOM 757 C C . PHE A 1 97 ? 8.124 3.607 -12.779 1.00 98.56 97 PHE A C 1
ATOM 759 O O . PHE A 1 97 ? 6.900 3.676 -12.868 1.00 98.56 97 PHE A O 1
ATOM 766 N N . ILE A 1 98 ? 8.848 4.588 -12.233 1.00 98.38 98 ILE A N 1
ATOM 767 C CA . ILE A 1 98 ? 8.272 5.833 -11.700 1.00 98.38 98 ILE A CA 1
ATOM 768 C C . ILE A 1 98 ? 7.509 6.600 -12.791 1.00 98.38 98 ILE A C 1
ATOM 770 O O . ILE A 1 98 ? 6.396 7.074 -12.544 1.00 98.38 98 ILE A O 1
ATOM 774 N N . ASP A 1 99 ? 8.073 6.722 -13.997 1.00 98.25 99 ASP A N 1
ATOM 775 C CA . ASP A 1 99 ? 7.406 7.397 -15.116 1.00 98.25 99 ASP A CA 1
ATOM 776 C C . ASP A 1 99 ? 6.115 6.677 -15.515 1.00 98.25 99 ASP A C 1
ATOM 778 O O . ASP A 1 99 ? 5.072 7.314 -15.688 1.00 98.25 99 ASP A O 1
ATOM 782 N N . TRP A 1 100 ? 6.158 5.344 -15.581 1.00 98.50 100 TRP A N 1
ATOM 783 C CA . TRP A 1 100 ? 4.989 4.519 -15.863 1.00 98.50 100 TRP A CA 1
ATOM 784 C C . TRP A 1 100 ? 3.899 4.672 -14.794 1.00 98.50 100 TRP A C 1
ATOM 786 O O . TRP A 1 100 ? 2.746 4.937 -15.142 1.00 98.50 100 TRP A O 1
ATOM 796 N N . CYS A 1 101 ? 4.246 4.603 -13.505 1.00 98.50 101 CYS A N 1
ATOM 797 C CA . CYS A 1 101 ? 3.297 4.803 -12.407 1.00 98.50 101 CYS A CA 1
ATOM 798 C C . CYS A 1 101 ? 2.568 6.147 -12.534 1.00 98.50 101 CYS A C 1
ATOM 800 O O . CYS A 1 101 ? 1.337 6.201 -12.474 1.00 98.50 101 CYS A O 1
ATOM 802 N N . ARG A 1 102 ? 3.315 7.232 -12.775 1.00 97.69 102 ARG A N 1
ATOM 803 C CA . ARG A 1 102 ? 2.749 8.582 -12.878 1.00 97.69 102 ARG A CA 1
ATOM 804 C C . ARG A 1 102 ? 1.897 8.757 -14.132 1.00 97.69 102 ARG A C 1
ATOM 806 O O . ARG A 1 102 ? 0.764 9.219 -14.051 1.00 97.69 102 ARG A O 1
ATOM 813 N N . ARG A 1 103 ? 2.443 8.426 -15.304 1.00 96.88 103 ARG A N 1
ATOM 814 C CA . ARG A 1 103 ? 1.851 8.812 -16.596 1.00 96.88 103 ARG A CA 1
ATOM 815 C C . ARG A 1 103 ? 0.898 7.784 -17.178 1.00 96.88 103 ARG A C 1
ATOM 817 O O . ARG A 1 103 ? 0.037 8.153 -17.970 1.00 96.88 103 ARG A O 1
ATOM 824 N N . ARG A 1 104 ? 1.088 6.504 -16.860 1.00 97.38 104 ARG A N 1
ATOM 825 C CA . ARG A 1 104 ? 0.347 5.398 -17.479 1.00 97.38 104 ARG A CA 1
ATOM 826 C C . ARG A 1 104 ? -0.638 4.767 -16.509 1.00 97.38 104 ARG A C 1
ATOM 828 O O . ARG A 1 104 ? -1.794 4.589 -16.869 1.00 97.38 104 ARG A O 1
ATOM 835 N N . LEU A 1 105 ? -0.207 4.476 -15.282 1.00 97.31 105 LEU A N 1
ATOM 836 C CA . LEU A 1 105 ? -1.092 3.911 -14.263 1.00 97.31 105 LEU A CA 1
ATOM 837 C C . LEU A 1 105 ? -1.964 4.977 -13.577 1.00 97.31 105 LEU A C 1
ATOM 839 O O . LEU A 1 105 ? -3.060 4.668 -13.110 1.00 97.31 105 LEU A O 1
ATOM 843 N N . GLY A 1 106 ? -1.497 6.230 -13.533 1.00 96.38 106 GLY A N 1
ATOM 844 C CA . GLY A 1 106 ? -2.211 7.355 -12.925 1.00 96.38 106 GLY A CA 1
ATOM 845 C C . GLY A 1 106 ? -2.144 7.348 -11.397 1.00 96.38 106 GLY A C 1
ATOM 846 O O . GLY A 1 106 ? -3.167 7.551 -10.732 1.00 96.38 106 GLY A O 1
ATOM 847 N N . VAL A 1 107 ? -0.968 7.048 -10.843 1.00 97.19 107 VAL A N 1
ATOM 848 C CA . VAL A 1 107 ? -0.666 7.173 -9.410 1.00 97.19 107 VAL A CA 1
ATOM 849 C C . VAL A 1 107 ? -0.553 8.659 -9.047 1.00 97.19 107 VAL A C 1
ATOM 851 O O . VAL A 1 107 ? 0.112 9.421 -9.745 1.00 97.19 107 VAL A O 1
ATOM 854 N N . SER A 1 108 ? -1.217 9.075 -7.963 1.00 96.00 108 SER A N 1
ATOM 855 C CA . SER A 1 108 ? -1.175 10.459 -7.462 1.00 96.00 108 SER A CA 1
ATOM 856 C C . SER A 1 108 ? 0.235 10.852 -7.023 1.00 96.00 108 SER A C 1
ATOM 858 O O . SER A 1 108 ? 0.904 10.062 -6.359 1.00 96.00 108 SER A O 1
ATOM 860 N N . ASP A 1 109 ? 0.652 12.096 -7.282 1.00 95.00 109 ASP A N 1
ATOM 861 C CA . ASP A 1 109 ? 1.970 12.605 -6.868 1.00 95.00 109 ASP A CA 1
ATOM 862 C C . ASP A 1 109 ? 2.206 12.504 -5.352 1.00 95.00 109 ASP A C 1
ATOM 864 O O . ASP A 1 109 ? 3.336 12.298 -4.921 1.00 95.00 109 ASP A O 1
ATOM 868 N N . SER A 1 110 ? 1.147 12.555 -4.538 1.00 94.12 110 SER A N 1
ATOM 869 C CA . SER A 1 110 ? 1.230 12.355 -3.082 1.00 94.12 110 SER A CA 1
ATOM 870 C C . SER A 1 110 ? 1.659 10.944 -2.652 1.00 94.12 110 SER A C 1
ATOM 872 O O . SER A 1 110 ? 2.020 10.750 -1.492 1.00 94.12 110 SER A O 1
ATOM 874 N N . LEU A 1 111 ? 1.597 9.965 -3.558 1.00 94.88 111 LEU A N 1
ATOM 875 C CA . LEU A 1 111 ? 1.995 8.572 -3.340 1.00 94.88 111 LEU A CA 1
ATOM 876 C C . LEU A 1 111 ? 3.258 8.197 -4.123 1.00 94.88 111 LEU A C 1
ATOM 878 O O . LEU A 1 111 ? 3.743 7.080 -3.980 1.00 94.88 111 LEU A O 1
ATOM 882 N N . MET A 1 112 ? 3.783 9.097 -4.956 1.00 96.62 112 MET A N 1
ATOM 883 C CA . MET A 1 112 ? 4.986 8.838 -5.740 1.00 96.62 112 MET A CA 1
ATOM 884 C C . MET A 1 112 ? 6.242 8.879 -4.860 1.00 96.62 112 MET A C 1
ATOM 886 O O . MET A 1 112 ? 6.311 9.593 -3.860 1.00 96.62 112 MET A O 1
ATOM 890 N N . PHE A 1 113 ? 7.257 8.127 -5.276 1.00 96.88 113 PHE A N 1
ATOM 891 C CA . PHE A 1 113 ? 8.602 8.145 -4.702 1.00 96.88 113 PHE A CA 1
ATOM 892 C C . PHE A 1 113 ? 9.620 8.578 -5.763 1.00 96.88 113 PHE A C 1
ATOM 894 O O . PHE A 1 113 ? 9.326 8.577 -6.963 1.00 96.88 113 PHE A O 1
ATOM 901 N N . GLU A 1 114 ? 10.819 8.944 -5.323 1.00 95.69 114 GLU A N 1
ATOM 902 C CA . GLU A 1 114 ? 11.957 9.275 -6.177 1.00 95.69 114 GLU A CA 1
ATOM 903 C C . GLU A 1 114 ? 12.947 8.109 -6.279 1.00 95.69 114 GLU A C 1
ATOM 905 O O . GLU A 1 114 ? 13.042 7.262 -5.395 1.00 95.69 114 GLU A O 1
ATOM 910 N N . THR A 1 115 ? 13.781 8.088 -7.322 1.00 95.12 115 THR A N 1
ATOM 911 C CA . THR A 1 115 ? 14.797 7.031 -7.498 1.00 95.12 115 THR A CA 1
ATOM 912 C C . THR A 1 115 ? 15.715 6.885 -6.282 1.00 95.12 115 THR A C 1
ATOM 914 O O . THR A 1 115 ? 16.076 5.772 -5.907 1.00 95.12 115 THR A O 1
ATOM 917 N N . ASN A 1 116 ? 16.076 8.006 -5.648 1.00 91.69 116 ASN A N 1
ATOM 918 C CA . ASN A 1 116 ? 16.948 8.015 -4.473 1.00 91.69 116 ASN A CA 1
ATOM 919 C C . ASN A 1 116 ? 16.243 7.509 -3.206 1.00 91.69 116 ASN A C 1
ATOM 921 O O . ASN A 1 116 ? 16.919 7.057 -2.288 1.00 91.69 116 ASN A O 1
ATOM 925 N N . ASP A 1 117 ? 14.910 7.558 -3.142 1.00 92.06 117 ASP A N 1
ATOM 926 C CA . ASP A 1 117 ? 14.170 7.029 -1.992 1.00 92.06 117 ASP A CA 1
ATOM 927 C C . ASP A 1 117 ? 14.370 5.520 -1.863 1.00 92.06 117 ASP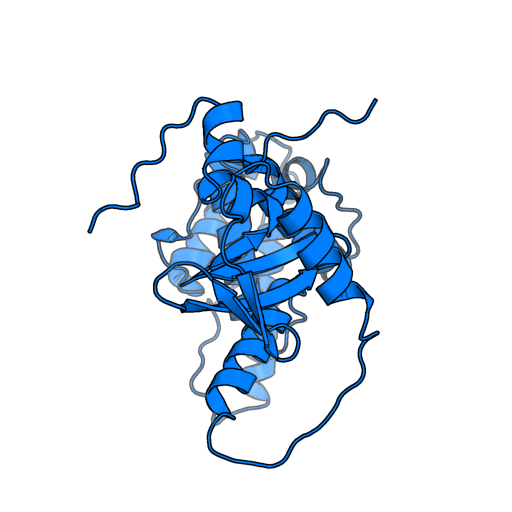 A C 1
ATOM 929 O O . ASP A 1 117 ? 14.526 5.017 -0.751 1.00 92.06 117 ASP A O 1
ATOM 933 N N . LEU A 1 118 ? 14.420 4.829 -3.008 1.00 92.88 118 LEU A N 1
ATOM 934 C CA . LEU A 1 118 ? 14.659 3.394 -3.090 1.00 92.88 118 LEU A CA 1
ATOM 935 C C . LEU A 1 118 ? 16.154 3.053 -3.060 1.00 92.88 118 LEU A C 1
ATOM 937 O O . LEU A 1 118 ? 16.574 2.251 -2.238 1.00 92.88 118 LEU A O 1
ATOM 941 N N . ILE A 1 119 ? 16.960 3.673 -3.927 1.00 89.75 119 ILE A N 1
ATOM 942 C CA . ILE A 1 119 ? 18.365 3.275 -4.143 1.00 89.75 119 ILE A CA 1
ATOM 943 C C . ILE A 1 119 ? 19.281 3.680 -2.989 1.00 89.75 119 ILE A C 1
ATOM 945 O O . ILE A 1 119 ? 20.272 3.015 -2.714 1.00 89.75 119 ILE A O 1
ATOM 949 N N . GLU A 1 120 ? 18.978 4.789 -2.318 1.00 85.19 120 GLU A N 1
ATOM 950 C CA . GLU A 1 120 ? 19.741 5.238 -1.150 1.00 85.19 120 GLU A CA 1
ATOM 951 C C . GLU A 1 120 ? 19.003 4.913 0.159 1.00 85.19 120 GLU A C 1
ATOM 953 O O . GLU A 1 120 ? 19.451 5.316 1.231 1.00 85.19 120 GLU A O 1
ATOM 958 N N . GLY A 1 121 ? 17.855 4.221 0.085 1.00 80.25 121 GLY A N 1
ATOM 959 C CA . GLY A 1 121 ? 17.031 3.854 1.240 1.00 80.25 121 GLY A CA 1
ATOM 960 C C . GLY A 1 121 ? 16.539 5.044 2.072 1.00 80.25 121 GLY A C 1
ATOM 961 O O . GLY A 1 121 ? 16.239 4.887 3.255 1.00 80.25 121 GLY A O 1
ATOM 962 N N . ARG A 1 122 ? 16.487 6.257 1.497 1.00 77.50 122 ARG A N 1
ATOM 963 C CA . ARG A 1 122 ? 16.205 7.493 2.254 1.00 77.50 122 ARG A CA 1
ATOM 964 C C . ARG A 1 122 ? 14.754 7.600 2.705 1.00 77.50 122 ARG A C 1
ATOM 966 O O . ARG A 1 122 ? 14.484 8.231 3.725 1.00 77.50 122 ARG A O 1
ATOM 973 N N . ASN A 1 123 ? 13.827 7.012 1.951 1.00 83.94 123 ASN A N 1
ATOM 974 C CA . ASN A 1 123 ? 12.400 7.114 2.229 1.00 83.94 123 ASN A CA 1
ATOM 975 C C . ASN A 1 123 ? 11.639 5.867 1.755 1.00 83.94 123 ASN A C 1
ATOM 977 O O . ASN A 1 123 ? 10.916 5.874 0.758 1.00 83.94 123 ASN A O 1
ATOM 981 N N . GLU A 1 124 ? 11.757 4.788 2.529 1.00 91.00 124 GLU A N 1
ATOM 982 C CA . GLU A 1 124 ? 11.026 3.542 2.265 1.00 91.00 124 GLU A CA 1
ATOM 983 C C . GLU A 1 124 ? 9.500 3.724 2.303 1.00 91.00 124 GLU A C 1
ATOM 985 O O . GLU A 1 124 ? 8.778 2.993 1.630 1.00 91.00 124 GLU A O 1
ATOM 990 N N . ARG A 1 125 ? 8.991 4.706 3.066 1.00 91.81 125 ARG A N 1
ATOM 991 C CA . ARG A 1 125 ? 7.547 4.946 3.201 1.00 91.81 125 ARG A CA 1
ATOM 992 C C . ARG A 1 125 ? 6.919 5.284 1.856 1.00 91.81 125 ARG A C 1
ATOM 994 O O . ARG A 1 125 ? 5.929 4.656 1.491 1.00 91.81 125 ARG A O 1
ATOM 1001 N N . SER A 1 126 ? 7.464 6.262 1.133 1.00 94.06 126 SER A N 1
ATOM 1002 C CA . SER A 1 126 ? 6.908 6.656 -0.169 1.00 94.06 126 SER A CA 1
ATOM 1003 C C . SER A 1 126 ? 6.945 5.496 -1.164 1.00 94.06 126 SER A C 1
ATOM 1005 O O . SER A 1 126 ? 5.971 5.268 -1.876 1.00 94.06 126 SER A O 1
ATOM 1007 N N . PHE A 1 127 ? 8.024 4.710 -1.161 1.00 96.44 127 PHE A N 1
ATOM 1008 C CA . PHE A 1 127 ? 8.143 3.527 -2.013 1.00 96.44 127 PHE A CA 1
ATOM 1009 C C . PHE A 1 127 ? 7.066 2.470 -1.709 1.00 96.44 127 PHE A C 1
ATOM 1011 O O . PHE A 1 127 ? 6.371 2.014 -2.618 1.00 96.44 127 PHE A O 1
ATOM 1018 N N . VAL A 1 128 ? 6.876 2.126 -0.433 1.00 96.44 128 VAL A N 1
ATOM 1019 C CA . VAL A 1 128 ? 5.868 1.152 0.021 1.00 96.44 128 VAL A CA 1
ATOM 1020 C C . VAL A 1 128 ? 4.448 1.605 -0.322 1.00 96.44 128 VAL A C 1
ATOM 1022 O O . VAL A 1 128 ? 3.656 0.817 -0.836 1.00 96.44 128 VAL A O 1
AT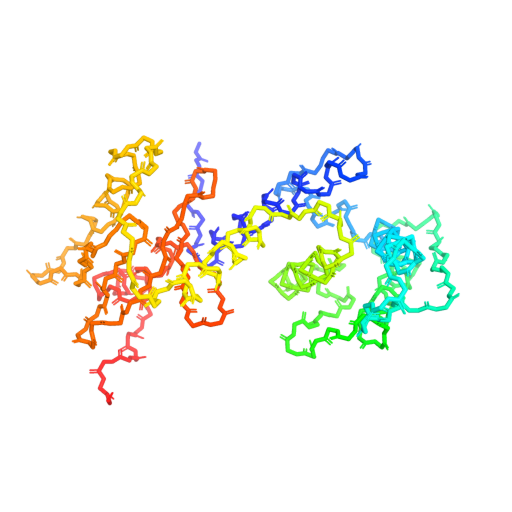OM 1025 N N . LEU A 1 129 ? 4.121 2.880 -0.089 1.00 95.44 129 LEU A N 1
ATOM 1026 C CA . LEU A 1 129 ? 2.797 3.425 -0.406 1.00 95.44 129 LEU A CA 1
ATOM 1027 C C . LEU A 1 129 ? 2.524 3.448 -1.917 1.00 95.44 129 LEU A C 1
ATOM 1029 O O . LEU A 1 129 ? 1.405 3.149 -2.334 1.00 95.44 129 LEU A O 1
ATOM 1033 N N . CYS A 1 130 ? 3.539 3.748 -2.732 1.00 97.75 130 CYS A N 1
ATOM 1034 C CA . CYS A 1 130 ? 3.439 3.663 -4.187 1.00 97.75 130 CYS A CA 1
ATOM 1035 C C . CYS A 1 130 ? 3.123 2.231 -4.639 1.00 97.75 130 CYS A C 1
ATOM 1037 O O . CYS A 1 130 ? 2.196 2.023 -5.419 1.00 97.75 130 CYS A O 1
ATOM 1039 N N . LEU A 1 131 ? 3.841 1.231 -4.112 1.00 98.31 131 LEU A N 1
ATOM 1040 C CA . LEU A 1 131 ? 3.603 -0.177 -4.445 1.00 98.31 131 LEU A CA 1
ATOM 1041 C C . LEU A 1 131 ? 2.203 -0.659 -4.045 1.00 98.31 131 LEU A C 1
ATOM 1043 O O . LEU A 1 131 ? 1.573 -1.377 -4.820 1.00 98.31 131 LEU A O 1
ATOM 1047 N N . LEU A 1 132 ? 1.689 -0.235 -2.886 1.00 97.94 132 LEU A N 1
ATOM 1048 C CA . LEU A 1 132 ? 0.309 -0.530 -2.488 1.00 97.94 132 LEU A CA 1
ATOM 1049 C C . LEU A 1 132 ? -0.708 0.066 -3.472 1.00 97.94 132 LEU A C 1
ATOM 1051 O O . LEU A 1 132 ? -1.672 -0.607 -3.826 1.00 97.94 132 LEU A O 1
ATOM 1055 N N . GLU A 1 133 ? -0.491 1.287 -3.974 1.00 97.94 133 GLU A N 1
ATOM 1056 C CA . GLU A 1 133 ? -1.356 1.864 -5.015 1.00 97.94 133 GLU A CA 1
ATOM 1057 C C . GLU A 1 133 ? -1.244 1.101 -6.342 1.00 97.94 133 GLU A C 1
ATOM 1059 O O . GLU A 1 133 ? -2.260 0.875 -7.002 1.00 97.94 133 GLU A O 1
ATOM 1064 N N . VAL A 1 134 ? -0.045 0.648 -6.723 1.00 98.62 134 VAL A N 1
ATOM 1065 C CA . VAL A 1 134 ? 0.138 -0.199 -7.913 1.00 98.62 134 VAL A CA 1
ATOM 1066 C C . VAL A 1 134 ? -0.662 -1.491 -7.775 1.00 98.62 134 VAL A C 1
ATOM 1068 O O . VAL A 1 134 ? -1.402 -1.850 -8.691 1.00 98.62 134 VAL A O 1
ATOM 1071 N N . ALA A 1 135 ? -0.589 -2.146 -6.616 1.00 98.38 135 ALA A N 1
ATOM 1072 C CA . ALA A 1 135 ? -1.367 -3.342 -6.326 1.00 98.38 135 ALA A CA 1
ATOM 1073 C C . ALA A 1 135 ? -2.881 -3.072 -6.343 1.00 98.38 135 ALA A C 1
ATOM 1075 O O . ALA A 1 135 ? -3.633 -3.816 -6.971 1.00 98.38 135 ALA A O 1
ATOM 1076 N N . ARG A 1 136 ? -3.331 -1.964 -5.737 1.00 97.62 136 ARG A N 1
ATOM 1077 C CA . ARG A 1 136 ? -4.735 -1.522 -5.746 1.00 97.62 136 ARG A CA 1
ATOM 1078 C C . ARG A 1 136 ? -5.269 -1.325 -7.163 1.00 97.62 136 ARG A C 1
ATOM 1080 O O . ARG A 1 136 ? -6.408 -1.687 -7.454 1.00 97.62 136 ARG A O 1
ATOM 1087 N N . ARG A 1 137 ? -4.461 -0.758 -8.062 1.00 97.50 137 ARG A N 1
ATOM 1088 C CA . ARG A 1 137 ? -4.818 -0.594 -9.480 1.00 97.50 137 ARG A CA 1
ATOM 1089 C C . ARG A 1 137 ? -4.796 -1.923 -10.226 1.00 97.50 137 ARG A C 1
ATOM 1091 O O . ARG A 1 137 ? -5.728 -2.182 -10.978 1.00 97.50 137 ARG A O 1
ATOM 1098 N N . GLY A 1 138 ? -3.789 -2.764 -9.989 1.00 97.81 138 GLY A N 1
ATOM 1099 C CA . GLY A 1 138 ? -3.682 -4.100 -10.580 1.00 97.81 138 GLY A CA 1
ATOM 1100 C C . GLY A 1 138 ? -4.859 -5.009 -10.221 1.00 97.81 138 GLY A C 1
ATOM 1101 O O . GLY A 1 138 ? -5.378 -5.715 -11.083 1.00 97.81 138 GLY A O 1
ATOM 1102 N N . ALA A 1 139 ? -5.352 -4.929 -8.982 1.00 97.25 139 ALA A N 1
ATOM 1103 C CA . ALA A 1 139 ? -6.501 -5.701 -8.509 1.00 97.25 139 ALA A CA 1
ATOM 1104 C C . ALA A 1 139 ? -7.779 -5.447 -9.329 1.00 97.25 139 ALA A C 1
ATOM 1106 O O . ALA A 1 139 ? -8.584 -6.355 -9.516 1.00 97.25 139 ALA A O 1
ATOM 1107 N N . LYS A 1 140 ? -7.944 -4.242 -9.900 1.00 95.94 140 LYS A N 1
ATOM 1108 C CA . LYS A 1 140 ? -9.077 -3.921 -10.794 1.00 95.94 140 LYS A CA 1
ATOM 1109 C C . LYS A 1 140 ? -9.068 -4.728 -12.095 1.00 95.94 140 LYS A C 1
ATOM 1111 O O . LYS A 1 140 ? -10.097 -4.810 -12.753 1.00 95.94 140 LYS A O 1
ATOM 1116 N N . PHE A 1 141 ? -7.922 -5.303 -12.449 1.00 96.69 141 PHE A N 1
ATOM 1117 C CA . PHE A 1 141 ? -7.730 -6.171 -13.608 1.00 96.69 141 PHE A CA 1
ATOM 1118 C C . PHE A 1 141 ? -7.616 -7.653 -13.212 1.00 96.69 141 PHE A C 1
ATOM 1120 O O . PHE A 1 141 ? -7.106 -8.464 -13.979 1.00 96.69 141 PHE A O 1
ATOM 1127 N N . GLY A 1 142 ? -8.040 -8.019 -11.996 1.00 94.94 142 GLY A N 1
ATOM 1128 C CA . GLY A 1 142 ? -8.038 -9.405 -11.522 1.00 94.94 142 GLY A CA 1
ATOM 1129 C C . GLY A 1 142 ? -6.672 -9.940 -11.086 1.00 94.94 142 GLY A C 1
ATOM 1130 O O . GLY A 1 142 ? -6.522 -11.146 -10.898 1.00 94.94 142 GLY A O 1
ATOM 1131 N N . MET A 1 143 ? -5.661 -9.082 -10.915 1.00 97.25 143 MET A N 1
ATOM 1132 C CA . MET A 1 143 ? -4.413 -9.505 -10.277 1.00 97.25 143 MET A CA 1
ATOM 1133 C C . MET A 1 143 ? -4.647 -9.865 -8.811 1.00 97.25 143 MET A C 1
ATOM 1135 O O . MET A 1 143 ? -5.433 -9.209 -8.125 1.00 97.25 143 MET A O 1
ATOM 1139 N N . LEU A 1 144 ? -3.888 -10.846 -8.313 1.00 95.62 144 LEU A N 1
ATOM 1140 C CA . LEU A 1 144 ? -3.766 -11.068 -6.873 1.00 95.62 144 LEU A CA 1
ATOM 1141 C C . LEU A 1 144 ? -3.348 -9.759 -6.200 1.00 95.62 144 LEU A C 1
ATOM 1143 O O . LEU A 1 144 ? -2.475 -9.054 -6.710 1.00 95.62 144 LEU A O 1
ATOM 1147 N N . ALA A 1 145 ? -3.962 -9.449 -5.063 1.00 97.25 145 ALA A N 1
ATOM 1148 C CA . ALA A 1 145 ? -3.698 -8.240 -4.297 1.00 97.25 145 ALA A CA 1
ATOM 1149 C C . ALA A 1 145 ? -3.104 -8.592 -2.920 1.00 97.25 145 ALA A C 1
ATOM 1151 O O . ALA A 1 145 ? -3.455 -9.640 -2.372 1.00 97.25 145 ALA A O 1
ATOM 1152 N N . PRO A 1 146 ? -2.252 -7.735 -2.330 1.00 97.50 146 PRO A N 1
ATOM 1153 C CA . PRO A 1 146 ? -1.842 -7.847 -0.932 1.00 97.50 146 PRO A CA 1
ATOM 1154 C C . PRO A 1 146 ? -3.058 -7.862 0.001 1.00 97.50 146 PRO A C 1
ATOM 1156 O O . PRO A 1 146 ? -4.103 -7.286 -0.330 1.00 97.50 146 PRO A O 1
ATOM 1159 N N . MET A 1 147 ? -2.936 -8.482 1.175 1.00 96.44 147 MET A N 1
ATOM 1160 C CA . MET A 1 147 ? -4.054 -8.605 2.113 1.00 96.44 147 MET A CA 1
ATOM 1161 C C . MET A 1 147 ? -4.596 -7.241 2.543 1.00 96.44 147 MET A C 1
ATOM 1163 O O . MET A 1 147 ? -5.805 -7.096 2.695 1.00 96.44 147 MET A O 1
ATOM 1167 N N . LEU A 1 148 ? -3.741 -6.222 2.676 1.00 95.88 148 LEU A N 1
ATOM 1168 C CA . LEU A 1 148 ? -4.181 -4.863 3.003 1.00 95.88 148 LEU A CA 1
ATOM 1169 C C . LEU A 1 148 ? -5.170 -4.296 1.985 1.00 95.88 148 LEU A C 1
ATOM 1171 O O . LEU A 1 148 ? -6.133 -3.638 2.366 1.00 95.88 148 LEU A O 1
ATOM 1175 N N . ILE A 1 149 ? -4.950 -4.557 0.697 1.00 96.88 149 ILE A N 1
ATOM 1176 C CA . ILE A 1 149 ? -5.844 -4.094 -0.368 1.00 96.88 149 ILE A CA 1
ATOM 1177 C C . ILE A 1 149 ? -7.143 -4.905 -0.369 1.00 96.88 149 ILE A C 1
ATOM 1179 O O . ILE A 1 149 ? -8.211 -4.338 -0.578 1.00 96.88 149 ILE A O 1
ATOM 1183 N N . GLN A 1 150 ? -7.075 -6.208 -0.083 1.00 96.06 150 GLN A N 1
ATOM 1184 C CA . GLN A 1 150 ? -8.274 -7.043 0.059 1.00 96.06 150 GLN A CA 1
ATOM 1185 C C . GLN A 1 150 ? -9.149 -6.568 1.229 1.00 96.06 150 GLN A C 1
ATOM 1187 O O . GLN A 1 150 ? -10.356 -6.420 1.073 1.00 96.06 150 GLN A O 1
ATOM 1192 N N . MET A 1 151 ? -8.539 -6.239 2.372 1.00 94.75 151 MET A N 1
ATOM 1193 C CA . MET A 1 151 ? -9.243 -5.663 3.523 1.00 94.75 151 MET A CA 1
ATOM 1194 C C . MET A 1 151 ? -9.866 -4.297 3.203 1.00 94.75 151 MET A C 1
ATOM 1196 O O . MET A 1 151 ? -10.935 -3.984 3.716 1.00 94.75 151 MET A O 1
ATOM 1200 N N . GLU A 1 152 ? -9.222 -3.459 2.377 1.00 94.44 152 GLU A N 1
ATOM 1201 C CA . GLU A 1 152 ? -9.828 -2.195 1.919 1.00 94.44 152 GLU A CA 1
ATOM 1202 C C . GLU A 1 152 ? -11.115 -2.451 1.137 1.00 94.44 152 GLU A C 1
ATOM 1204 O O . GLU A 1 152 ? -12.121 -1.802 1.406 1.00 94.44 152 GLU A O 1
ATOM 1209 N N . GLN A 1 153 ? -11.084 -3.403 0.203 1.00 93.00 153 GLN A N 1
ATOM 1210 C CA . GLN A 1 153 ? -12.239 -3.764 -0.620 1.00 93.00 153 GLN A CA 1
ATOM 1211 C C . GLN A 1 153 ? -13.376 -4.335 0.235 1.00 93.00 153 GLN A C 1
ATOM 1213 O O . GLN A 1 153 ? -14.511 -3.892 0.093 1.00 93.00 153 GLN A O 1
ATOM 1218 N N . GLU A 1 154 ? -13.058 -5.230 1.175 1.00 92.88 154 GLU A N 1
ATOM 1219 C CA . GLU A 1 154 ? -14.018 -5.775 2.145 1.00 92.88 154 GLU A CA 1
ATOM 1220 C C . GLU A 1 154 ? -14.687 -4.656 2.961 1.00 92.88 154 GLU A C 1
ATOM 1222 O O . GLU A 1 154 ? -15.910 -4.597 3.061 1.00 92.88 154 GLU A O 1
ATOM 1227 N N . ILE A 1 155 ? -13.904 -3.709 3.492 1.00 92.50 155 ILE A N 1
ATOM 1228 C CA . ILE A 1 155 ? -14.439 -2.571 4.254 1.00 92.50 155 ILE A CA 1
ATOM 1229 C C . ILE A 1 155 ? -15.313 -1.667 3.369 1.00 92.50 155 ILE A C 1
ATOM 1231 O O . ILE A 1 155 ? -16.356 -1.190 3.815 1.00 92.50 155 ILE A O 1
ATOM 1235 N N . GLU A 1 156 ? -14.911 -1.401 2.124 1.00 90.94 156 GLU A N 1
ATOM 1236 C CA . GLU A 1 156 ? -15.708 -0.604 1.182 1.00 90.94 156 GLU A CA 1
ATOM 1237 C C . GLU A 1 156 ? -17.047 -1.273 0.836 1.00 90.94 156 GLU A C 1
ATOM 1239 O O . GLU A 1 156 ? -18.053 -0.579 0.662 1.00 90.94 156 GLU A O 1
ATOM 1244 N N . GLU A 1 157 ? -17.074 -2.603 0.754 1.00 90.12 157 GLU A N 1
ATOM 1245 C CA . GLU A 1 157 ? -18.292 -3.395 0.576 1.00 90.12 157 GLU A CA 1
ATOM 1246 C C . GLU A 1 157 ? -19.178 -3.342 1.825 1.00 90.12 157 GLU A C 1
ATOM 1248 O O . GLU A 1 157 ? -20.353 -2.997 1.705 1.00 90.12 157 GLU A O 1
ATOM 1253 N N . GLU A 1 158 ? -18.619 -3.538 3.024 1.00 88.50 158 GLU A N 1
ATOM 1254 C CA . GLU A 1 158 ? -19.352 -3.405 4.294 1.00 88.50 158 GLU A CA 1
ATOM 1255 C C . GLU A 1 158 ? -20.017 -2.031 4.439 1.00 88.50 158 GLU A C 1
ATOM 1257 O O . GLU A 1 158 ? -21.188 -1.937 4.803 1.00 88.50 158 GLU A O 1
ATOM 1262 N N . ILE A 1 159 ? -19.293 -0.953 4.121 1.00 87.75 159 ILE A N 1
ATOM 1263 C CA . ILE A 1 159 ? -19.822 0.418 4.179 1.00 87.75 159 ILE A CA 1
ATOM 1264 C C . ILE A 1 159 ? -20.943 0.621 3.150 1.00 87.75 159 ILE A C 1
ATOM 1266 O O . ILE A 1 159 ? -21.895 1.360 3.406 1.00 87.75 159 ILE A O 1
ATOM 1270 N N . ARG A 1 160 ? -20.847 -0.013 1.975 1.00 87.31 160 ARG A N 1
ATOM 1271 C CA . ARG A 1 160 ? -21.875 0.072 0.928 1.00 87.31 160 ARG A CA 1
ATOM 1272 C C . ARG A 1 160 ? -23.143 -0.693 1.308 1.00 87.31 160 ARG A C 1
ATOM 1274 O O . ARG A 1 160 ? -24.236 -0.241 0.972 1.00 87.31 160 ARG A O 1
ATOM 1281 N N . GLU A 1 161 ? -22.995 -1.836 1.971 1.00 79.44 161 GLU A N 1
ATOM 1282 C CA . GLU A 1 161 ? -24.087 -2.741 2.339 1.00 79.44 161 GLU A CA 1
ATOM 1283 C C . GLU A 1 161 ? -24.841 -2.335 3.617 1.00 79.44 161 GLU A C 1
ATOM 1285 O O . GLU A 1 161 ? -25.908 -2.879 3.877 1.00 79.44 161 GLU A O 1
ATOM 1290 N N . GLU A 1 162 ? -24.391 -1.331 4.380 1.00 66.75 162 GLU A N 1
ATOM 1291 C CA . GLU A 1 162 ? -25.088 -0.804 5.574 1.00 66.75 162 GLU A CA 1
ATOM 1292 C C . GLU A 1 162 ? -26.422 -0.045 5.289 1.00 66.75 162 GLU A C 1
ATOM 1294 O O . GLU A 1 162 ? -26.898 0.746 6.108 1.00 66.75 162 GLU A O 1
ATOM 1299 N N . ALA A 1 163 ? -27.110 -0.345 4.177 1.00 50.69 163 ALA A N 1
ATOM 1300 C CA . ALA A 1 163 ? -28.563 -0.167 4.023 1.00 50.69 163 ALA A CA 1
ATOM 1301 C C . ALA A 1 163 ? -29.299 -1.474 4.457 1.00 50.69 163 ALA A C 1
ATOM 1303 O O . ALA A 1 163 ? -28.865 -2.560 4.096 1.00 50.69 163 ALA A O 1
ATOM 1304 N N . PRO A 1 164 ? -30.393 -1.448 5.249 1.00 48.66 164 PRO A N 1
ATOM 1305 C CA . PRO A 1 164 ? -30.716 -2.531 6.214 1.00 48.66 164 PRO A CA 1
ATOM 1306 C C . PRO A 1 164 ? -31.541 -3.728 5.644 1.00 48.66 164 PRO A C 1
ATOM 1308 O O . PRO A 1 164 ? -32.287 -3.495 4.691 1.00 48.66 164 PRO A O 1
ATOM 1311 N N . PRO A 1 165 ? -31.703 -4.898 6.344 1.00 58.09 165 PRO A N 1
ATOM 1312 C CA . PRO A 1 165 ? -30.747 -5.886 6.937 1.00 58.09 165 PRO A CA 1
ATOM 1313 C C . PRO A 1 165 ? -31.097 -7.386 6.546 1.00 58.09 165 PRO A C 1
ATOM 1315 O O . PRO A 1 165 ? -32.093 -7.568 5.840 1.00 58.09 165 PRO A O 1
ATOM 1318 N N . PRO A 1 166 ? -30.366 -8.488 6.926 1.00 42.25 166 PRO A N 1
ATOM 1319 C CA . PRO A 1 166 ? -30.317 -9.120 8.277 1.00 42.25 166 PRO A CA 1
ATOM 1320 C C . PRO A 1 166 ? -28.908 -9.653 8.701 1.00 42.25 166 PRO A C 1
ATOM 1322 O O . PRO A 1 166 ? -27.987 -9.671 7.887 1.00 42.25 166 PRO A O 1
ATOM 1325 N N . PRO A 1 167 ? -28.701 -10.100 9.966 1.00 51.28 167 PRO A N 1
ATOM 1326 C CA . PRO A 1 167 ? -27.367 -10.384 10.499 1.00 51.28 167 PRO A CA 1
ATOM 1327 C C . PRO A 1 167 ? -26.812 -11.710 9.973 1.00 51.28 167 PRO A C 1
ATOM 1329 O O . PRO A 1 167 ? -27.396 -12.772 10.200 1.00 51.28 167 PRO A O 1
ATOM 1332 N N . GLN A 1 168 ? -25.640 -11.664 9.344 1.00 43.53 168 GLN A N 1
ATOM 1333 C CA . GLN A 1 168 ? -24.841 -12.856 9.088 1.00 43.53 168 GLN A CA 1
ATOM 1334 C C . GLN A 1 168 ? -23.628 -12.851 10.010 1.00 43.53 168 GLN A C 1
ATOM 1336 O O . GLN A 1 168 ? -22.650 -12.148 9.789 1.00 43.53 168 GLN A O 1
ATOM 1341 N N . ARG A 1 169 ? -23.704 -13.676 11.057 1.00 49.84 169 ARG A N 1
ATOM 1342 C CA . ARG A 1 169 ? -22.524 -14.108 11.806 1.00 49.84 169 ARG A CA 1
ATOM 1343 C C . ARG A 1 169 ? -21.667 -14.958 10.877 1.00 49.84 169 ARG A C 1
ATOM 1345 O O . ARG A 1 169 ? -22.017 -16.111 10.618 1.00 49.84 169 ARG A O 1
ATOM 1352 N N . ARG A 1 170 ? -20.543 -14.419 10.417 1.00 48.97 170 ARG A N 1
ATOM 1353 C CA . ARG A 1 170 ? -19.403 -15.248 10.033 1.00 48.97 170 ARG A CA 1
ATOM 1354 C C . ARG A 1 170 ? -18.494 -15.345 11.246 1.00 48.97 170 ARG A C 1
ATOM 1356 O O . ARG A 1 170 ? -18.228 -14.363 11.916 1.00 48.97 170 ARG A O 1
ATOM 1363 N N . VAL A 1 171 ? -18.145 -16.572 11.599 1.00 46.84 171 VAL A N 1
ATOM 1364 C CA . VAL A 1 171 ? -17.257 -16.862 12.719 1.00 46.84 171 VAL A CA 1
ATOM 1365 C C . VAL A 1 171 ? -15.848 -16.898 12.149 1.00 46.84 171 VAL A C 1
ATOM 1367 O O . VAL A 1 171 ? -15.483 -17.866 11.489 1.00 46.84 171 VAL A O 1
ATOM 1370 N N . CYS A 1 172 ? -15.077 -15.852 12.411 1.00 46.50 172 CYS A N 1
ATOM 1371 C CA . CYS A 1 172 ? -13.619 -15.894 12.423 1.00 46.50 172 CYS A CA 1
ATOM 1372 C C . CYS A 1 172 ? -13.231 -15.816 13.908 1.00 46.50 172 CYS A C 1
ATOM 1374 O O . CYS A 1 172 ? -13.756 -14.945 14.592 1.00 46.50 172 CYS A O 1
ATOM 1376 N N . ASP A 1 173 ? -12.430 -16.759 14.426 1.00 47.66 173 ASP A N 1
ATOM 1377 C CA . ASP A 1 173 ? -12.140 -16.993 15.862 1.00 47.66 173 ASP A CA 1
ATOM 1378 C C . ASP A 1 173 ? -12.387 -15.780 16.790 1.00 47.66 173 ASP A C 1
ATOM 1380 O O . ASP A 1 173 ? -11.520 -14.935 17.029 1.00 47.66 173 ASP A O 1
ATOM 1384 N N . LEU A 1 174 ? -13.621 -15.718 17.311 1.00 45.75 174 LEU A N 1
ATOM 1385 C CA . LEU A 1 174 ? -14.303 -14.529 17.852 1.00 45.75 174 LEU A CA 1
ATOM 1386 C C . LEU A 1 174 ? -13.686 -13.939 19.135 1.00 45.75 174 LEU A C 1
ATOM 1388 O O . LEU A 1 174 ? -14.147 -12.904 19.624 1.00 45.75 174 LEU A O 1
ATOM 1392 N N . SER A 1 175 ? -12.666 -14.593 19.685 1.00 58.12 175 SER A N 1
ATOM 1393 C CA . SER A 1 175 ? -11.877 -14.125 20.825 1.00 58.12 175 SER A CA 1
ATOM 1394 C C . SER A 1 175 ? -10.576 -13.440 20.397 1.00 58.12 175 SER A C 1
ATOM 1396 O O . SER A 1 175 ? -10.168 -12.474 21.026 1.00 58.12 175 SER A O 1
ATOM 1398 N N . SER A 1 176 ? -9.950 -13.844 19.287 1.00 76.69 176 SER A N 1
ATOM 1399 C CA . SER A 1 176 ? -8.565 -13.453 18.991 1.00 76.69 176 SER A CA 1
ATOM 1400 C C . SER A 1 176 ? -8.385 -11.955 18.705 1.00 76.69 176 SER A C 1
ATOM 1402 O O . SER A 1 176 ? -7.545 -11.324 19.343 1.00 76.69 176 SER A O 1
ATOM 1404 N N . LEU A 1 177 ? -9.170 -11.355 17.796 1.00 88.06 177 LEU A N 1
ATOM 1405 C CA . LEU A 1 177 ? -9.002 -9.930 17.457 1.00 88.06 177 LEU A CA 1
ATOM 1406 C C . LEU A 1 177 ? -9.313 -9.023 18.650 1.00 88.06 177 LEU A C 1
ATOM 1408 O O . LEU A 1 177 ? -8.542 -8.118 18.961 1.00 88.06 177 LEU A O 1
ATOM 1412 N N . ASP A 1 178 ? -10.442 -9.265 19.311 1.00 88.06 178 ASP A N 1
ATOM 1413 C CA . ASP A 1 178 ? -10.895 -8.422 20.415 1.00 88.06 178 ASP A CA 1
ATOM 1414 C C . ASP A 1 178 ? -9.941 -8.514 21.611 1.00 88.06 178 ASP A C 1
ATOM 1416 O O . ASP A 1 178 ? -9.665 -7.502 22.253 1.00 88.06 178 ASP A O 1
ATOM 1420 N N . ASP A 1 179 ? -9.388 -9.701 21.874 1.00 89.38 179 ASP A N 1
ATOM 1421 C CA . ASP A 1 179 ? -8.381 -9.897 22.913 1.00 89.38 179 ASP A CA 1
ATOM 1422 C C . ASP A 1 179 ? -7.061 -9.197 22.554 1.00 89.38 179 ASP A C 1
ATOM 1424 O O . ASP A 1 179 ? -6.504 -8.513 23.411 1.00 89.38 179 ASP A O 1
ATOM 1428 N N . MET A 1 180 ? -6.609 -9.246 21.293 1.00 90.12 180 MET A N 1
ATOM 1429 C CA . MET A 1 180 ? -5.431 -8.487 20.839 1.00 90.12 180 MET A CA 1
ATOM 1430 C C . MET A 1 180 ? -5.634 -6.969 20.956 1.00 90.12 180 MET A C 1
ATOM 1432 O O . MET A 1 180 ? -4.743 -6.247 21.407 1.00 90.12 180 MET A O 1
ATOM 1436 N N . VAL A 1 181 ? -6.816 -6.463 20.588 1.00 90.81 181 VAL A N 1
ATOM 1437 C CA . VAL A 1 181 ? -7.165 -5.042 20.741 1.00 90.81 181 VAL A CA 1
ATOM 1438 C C . VAL A 1 181 ? -7.165 -4.649 22.219 1.00 90.81 181 VAL A C 1
ATOM 1440 O O . VAL A 1 181 ? -6.554 -3.644 22.585 1.00 90.81 181 VAL A O 1
ATOM 1443 N N . ARG A 1 182 ? -7.806 -5.445 23.086 1.00 89.50 182 ARG A N 1
ATOM 1444 C CA . ARG A 1 182 ? -7.830 -5.203 24.537 1.00 89.50 182 ARG A CA 1
ATOM 1445 C C . ARG A 1 182 ? -6.435 -5.238 25.137 1.00 89.50 182 ARG A C 1
ATOM 1447 O O . ARG A 1 182 ? -6.126 -4.371 25.947 1.00 89.50 182 ARG A O 1
ATOM 1454 N N . GLU A 1 183 ? -5.592 -6.185 24.733 1.00 89.62 183 GLU A N 1
ATOM 1455 C CA . GLU A 1 183 ? -4.204 -6.258 25.181 1.00 89.62 183 GLU A CA 1
ATOM 1456 C C . GLU A 1 183 ? -3.467 -4.960 24.836 1.00 89.62 183 GLU A C 1
ATOM 1458 O O . GLU A 1 183 ? -2.898 -4.320 25.723 1.00 89.62 183 GLU A O 1
ATOM 1463 N N . LEU A 1 184 ? -3.545 -4.516 23.577 1.00 89.69 184 LEU A N 1
ATOM 1464 C CA . LEU A 1 184 ? -2.896 -3.289 23.126 1.00 89.69 184 LEU A CA 1
ATOM 1465 C C . LEU A 1 184 ? -3.406 -2.058 23.873 1.00 89.69 184 LEU A C 1
ATOM 1467 O O . LEU A 1 184 ? -2.582 -1.259 24.314 1.00 89.69 184 LEU A O 1
ATOM 1471 N N . VAL A 1 185 ? -4.719 -1.902 24.063 1.00 89.06 185 VAL A N 1
ATOM 1472 C CA . VAL A 1 185 ? -5.315 -0.764 24.790 1.00 89.06 185 VAL A CA 1
ATOM 1473 C C . VAL A 1 185 ? -4.966 -0.804 26.283 1.00 89.06 185 VAL A C 1
ATOM 1475 O O . VAL A 1 185 ? -4.643 0.236 26.857 1.00 89.06 185 VAL A O 1
ATOM 1478 N N . SER A 1 186 ? -4.918 -1.991 26.899 1.00 88.50 186 SER A N 1
ATOM 1479 C CA . SER A 1 186 ? -4.638 -2.175 28.335 1.00 88.50 186 SER A CA 1
ATOM 1480 C C . SER A 1 186 ? -3.253 -1.698 28.782 1.00 88.50 186 SER A C 1
ATOM 1482 O O . SER A 1 186 ? -3.048 -1.441 29.965 1.00 88.50 186 SER A O 1
ATOM 1484 N N . ARG A 1 187 ? -2.311 -1.514 27.844 1.00 88.69 187 ARG A N 1
ATOM 1485 C CA . ARG A 1 187 ? -0.982 -0.934 28.120 1.00 88.69 187 ARG A CA 1
ATOM 1486 C C . ARG A 1 187 ? -1.046 0.565 28.476 1.00 88.69 187 ARG A C 1
ATOM 1488 O O . ARG A 1 187 ? -0.027 1.142 28.843 1.00 88.69 187 ARG A O 1
ATOM 1495 N N . CYS A 1 188 ? -2.215 1.201 28.353 1.00 84.56 188 CYS A N 1
ATOM 1496 C CA . CYS A 1 188 ? -2.459 2.579 28.775 1.00 84.56 188 CYS A CA 1
ATOM 1497 C C . CYS A 1 188 ? -2.379 2.712 30.305 1.00 84.56 188 CYS A C 1
ATOM 1499 O O . CYS A 1 188 ? -3.024 1.967 31.039 1.00 84.56 188 CYS A O 1
ATOM 1501 N N . THR A 1 189 ? -1.630 3.703 30.790 1.00 85.31 189 THR A N 1
ATOM 1502 C CA . THR A 1 189 ? -1.488 4.010 32.224 1.00 85.31 189 THR A CA 1
ATOM 1503 C C . THR A 1 189 ? -2.176 5.321 32.623 1.00 85.31 189 THR A C 1
ATOM 1505 O O . THR A 1 189 ? -1.894 5.860 33.693 1.00 85.31 189 THR A O 1
ATOM 1508 N N . CYS A 1 190 ? -3.023 5.887 31.756 1.00 78.62 190 CYS A N 1
ATOM 1509 C CA . CYS A 1 190 ? -3.796 7.092 32.059 1.00 78.62 190 CYS A CA 1
ATOM 1510 C C . CYS A 1 190 ? -4.879 6.801 33.122 1.00 78.62 190 CYS A C 1
ATOM 1512 O O . CYS A 1 190 ? -5.404 5.687 33.152 1.00 78.62 190 CYS A O 1
ATOM 1514 N N . PRO A 1 191 ? -5.260 7.790 33.960 1.00 76.50 191 PRO A N 1
ATOM 1515 C CA . PRO A 1 191 ? -6.397 7.657 34.879 1.00 76.50 191 PRO A CA 1
ATOM 1516 C C . PRO A 1 191 ? -7.702 7.343 34.138 1.00 76.50 191 PRO A C 1
ATOM 1518 O O . PRO A 1 191 ? -8.461 6.479 34.566 1.00 76.50 191 PRO A O 1
ATOM 1521 N N . ASP A 1 192 ? -7.891 8.001 32.991 1.00 75.12 192 ASP A N 1
ATOM 1522 C CA . ASP A 1 192 ? -8.924 7.700 32.008 1.00 75.12 192 ASP A CA 1
ATOM 1523 C C . ASP A 1 192 ? -8.257 7.053 30.791 1.00 75.12 192 ASP A C 1
ATOM 1525 O O . ASP A 1 192 ? -7.435 7.679 30.115 1.00 75.12 192 ASP A O 1
ATOM 1529 N N . GLN A 1 193 ? -8.568 5.782 30.527 1.00 72.81 193 GLN A N 1
ATOM 1530 C CA . GLN A 1 193 ? -8.000 5.061 29.386 1.00 72.81 193 GLN A CA 1
ATOM 1531 C C . GLN A 1 193 ? -8.466 5.662 28.057 1.00 72.81 193 GLN A C 1
ATOM 1533 O O . GLN A 1 193 ? -9.579 6.183 27.951 1.00 72.81 193 GLN A O 1
ATOM 1538 N N . PHE A 1 194 ? -7.626 5.538 27.024 1.00 76.94 194 PHE A N 1
ATOM 1539 C CA . PHE A 1 194 ? -7.993 5.941 25.668 1.00 76.94 194 PHE A CA 1
ATOM 1540 C C . PHE A 1 194 ? -9.315 5.260 25.254 1.00 76.94 194 PHE A C 1
ATOM 1542 O O . PHE A 1 194 ? -9.383 4.026 25.245 1.00 76.94 194 PHE A O 1
ATOM 1549 N N . PRO A 1 195 ? -10.376 6.024 24.925 1.00 81.75 195 PRO A N 1
ATOM 1550 C CA . PRO A 1 195 ? -11.696 5.454 24.705 1.00 81.75 195 PRO A CA 1
ATOM 1551 C C . PRO A 1 195 ? -11.726 4.711 23.369 1.00 81.75 195 PRO A C 1
ATOM 1553 O O . PRO A 1 195 ? -11.736 5.333 22.307 1.00 81.75 195 PRO A O 1
ATOM 1556 N N . MET A 1 196 ? -11.749 3.378 23.435 1.00 88.31 196 MET A N 1
ATOM 1557 C CA . MET A 1 196 ? -11.906 2.474 22.295 1.00 88.31 196 MET A CA 1
ATOM 1558 C C . MET A 1 196 ? -13.003 1.453 22.608 1.00 88.31 196 MET A C 1
ATOM 1560 O O . MET A 1 1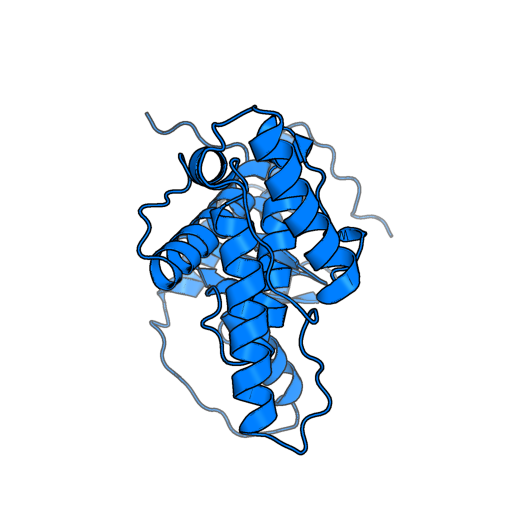96 ? -12.814 0.530 23.396 1.00 88.31 196 MET A O 1
ATOM 1564 N N . LEU A 1 197 ? -14.178 1.646 22.009 1.00 88.19 197 LEU A N 1
ATOM 1565 C CA . LEU A 1 197 ? -15.386 0.873 22.293 1.00 88.19 197 LEU A CA 1
ATOM 1566 C C . LEU A 1 1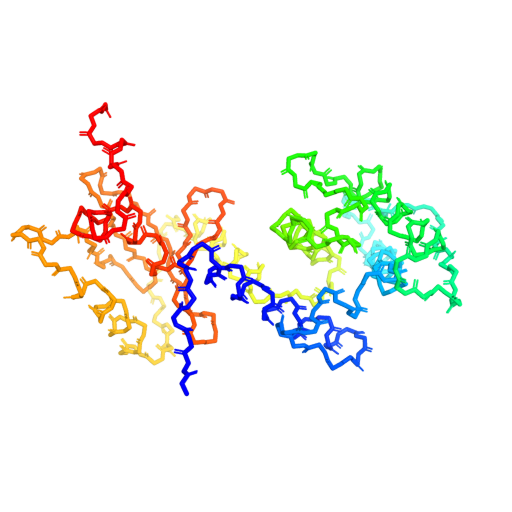97 ? -15.746 0.002 21.095 1.00 88.19 197 LEU A C 1
ATOM 1568 O O . LEU A 1 197 ? -15.968 0.521 20.003 1.00 88.19 197 LEU A O 1
ATOM 1572 N N . ARG A 1 198 ? -15.842 -1.313 21.292 1.00 90.75 198 ARG A N 1
ATOM 1573 C CA . ARG A 1 198 ? -16.314 -2.229 20.248 1.00 90.75 198 ARG A CA 1
ATOM 1574 C C . ARG A 1 198 ? -17.783 -1.944 19.925 1.00 90.75 198 ARG A C 1
ATOM 1576 O O . ARG A 1 198 ? -18.614 -1.894 20.829 1.00 90.75 198 ARG A O 1
ATOM 1583 N N . VAL A 1 199 ? -18.087 -1.782 18.641 1.00 90.56 199 VAL A N 1
ATOM 1584 C CA . VAL A 1 199 ? -19.455 -1.644 18.115 1.00 90.56 199 VAL A CA 1
ATOM 1585 C C . VAL A 1 199 ? -19.912 -2.945 17.471 1.00 90.56 199 VAL A C 1
ATOM 1587 O O . VAL A 1 199 ? -21.007 -3.413 17.760 1.00 90.56 199 VAL A O 1
ATOM 1590 N N . ASP A 1 200 ? -19.059 -3.531 16.634 1.00 89.44 200 ASP A N 1
ATOM 1591 C CA . ASP A 1 200 ? -19.299 -4.800 15.947 1.00 89.44 200 ASP A CA 1
ATOM 1592 C C . ASP A 1 200 ? -17.956 -5.516 15.713 1.00 89.44 200 ASP A C 1
ATOM 1594 O O . ASP A 1 200 ? -16.903 -5.047 16.156 1.00 89.44 200 ASP A O 1
ATOM 1598 N N . GLU A 1 201 ? -17.964 -6.671 15.057 1.00 87.06 201 GLU A N 1
ATOM 1599 C CA . GLU A 1 201 ? -16.747 -7.351 14.619 1.00 87.06 201 GLU A CA 1
ATOM 1600 C C . GLU A 1 201 ? -15.871 -6.435 13.758 1.00 87.06 201 GLU A C 1
ATOM 1602 O O . GLU A 1 201 ? -16.304 -5.882 12.750 1.00 87.06 201 GLU A O 1
ATOM 1607 N N . GLY A 1 202 ? -14.633 -6.216 14.209 1.00 90.62 202 GLY A N 1
ATOM 1608 C CA . GLY A 1 202 ? -13.694 -5.333 13.526 1.00 90.62 202 GLY A CA 1
ATOM 1609 C C . GLY A 1 202 ? -14.150 -3.873 13.428 1.00 90.62 202 GLY A C 1
ATOM 1610 O O . GLY A 1 202 ? -13.557 -3.128 12.656 1.00 90.62 202 GLY A O 1
ATOM 1611 N N . LYS A 1 203 ? -15.171 -3.438 14.180 1.00 92.44 203 LYS A N 1
ATOM 1612 C CA . LYS A 1 203 ? -15.686 -2.060 14.177 1.00 92.44 203 LYS A CA 1
ATOM 1613 C C . LYS A 1 203 ? -15.615 -1.475 15.580 1.00 92.44 203 LYS A C 1
ATOM 1615 O O . LYS A 1 203 ? -16.232 -1.991 16.513 1.00 92.44 203 LYS A O 1
ATOM 1620 N N . TYR A 1 204 ? -14.903 -0.363 15.728 1.00 92.50 204 TYR A N 1
ATOM 1621 C CA . TYR A 1 204 ? -14.700 0.302 17.014 1.00 92.50 204 TYR A CA 1
ATOM 1622 C C . TYR A 1 204 ? -15.025 1.786 16.907 1.00 92.50 204 TYR A C 1
ATOM 1624 O O . TYR A 1 204 ? -14.834 2.404 15.866 1.00 92.50 204 TYR A O 1
ATOM 1632 N N . ARG A 1 205 ? -15.500 2.378 17.998 1.00 91.12 205 ARG A N 1
ATOM 1633 C CA . ARG A 1 205 ? -15.578 3.828 18.166 1.00 91.12 205 ARG A CA 1
ATOM 1634 C C . ARG A 1 205 ? -14.396 4.290 18.987 1.00 91.12 205 ARG A C 1
ATOM 1636 O O . ARG A 1 205 ? -14.162 3.749 20.067 1.00 91.12 205 ARG A O 1
ATOM 1643 N N . ILE A 1 206 ? -13.681 5.285 18.476 1.00 88.50 206 ILE A N 1
ATOM 1644 C CA . ILE A 1 206 ? -12.507 5.845 19.138 1.00 88.50 206 ILE A CA 1
ATOM 1645 C C . ILE A 1 206 ? -12.646 7.344 19.400 1.00 88.50 206 ILE A C 1
ATOM 1647 O O . ILE A 1 206 ? -13.279 8.076 18.633 1.00 88.50 206 ILE A O 1
ATOM 1651 N N . GLY A 1 207 ? -12.000 7.798 20.474 1.00 77.44 207 GLY A N 1
ATOM 1652 C CA . GLY A 1 207 ? -11.932 9.210 20.847 1.00 77.44 207 GLY A CA 1
ATOM 1653 C C . GLY A 1 207 ? -13.267 9.796 21.325 1.00 77.44 207 GLY A C 1
ATOM 1654 O O . GLY A 1 207 ? -14.308 9.141 21.343 1.00 77.44 207 GLY A O 1
ATOM 1655 N N . ASN A 1 208 ? -13.241 11.080 21.685 1.00 69.19 208 ASN A N 1
ATOM 1656 C CA . ASN A 1 208 ? -14.412 11.777 22.233 1.00 69.19 208 ASN A CA 1
ATOM 1657 C C . ASN A 1 208 ? -15.524 11.979 21.193 1.00 69.19 208 ASN A C 1
ATOM 1659 O O . ASN A 1 208 ? -16.704 11.974 21.531 1.00 69.19 208 ASN A O 1
ATOM 1663 N N . ALA A 1 209 ? -15.149 12.121 19.918 1.00 65.31 209 ALA A N 1
ATOM 1664 C CA . ALA A 1 209 ? -16.082 12.290 18.806 1.00 65.31 209 ALA A CA 1
ATOM 1665 C C . ALA A 1 209 ? -16.805 10.987 18.405 1.00 65.31 209 ALA A C 1
ATOM 1667 O O . ALA A 1 209 ? -17.659 11.020 17.524 1.00 65.31 209 ALA A O 1
ATOM 1668 N N . SER A 1 210 ? -16.492 9.846 19.043 1.00 78.38 210 SER A N 1
ATOM 1669 C CA . SER A 1 210 ? -17.061 8.530 18.714 1.00 78.38 210 SER A CA 1
ATOM 1670 C C . SER A 1 210 ? -16.895 8.145 17.237 1.00 78.38 210 SER A C 1
ATOM 1672 O O . SER A 1 210 ? -17.804 7.576 16.629 1.00 78.38 210 SER A O 1
ATOM 1674 N N . THR A 1 211 ? -15.734 8.449 16.652 1.00 87.19 211 THR A N 1
ATOM 1675 C CA . THR A 1 211 ? -15.432 8.140 15.249 1.00 87.19 211 THR A CA 1
ATOM 1676 C C . THR A 1 211 ? -15.395 6.630 15.045 1.00 87.19 211 THR A C 1
ATOM 1678 O O . THR A 1 211 ? -14.652 5.938 15.742 1.00 87.19 211 THR A O 1
ATOM 1681 N N . LEU A 1 212 ? -16.179 6.122 14.089 1.00 89.62 212 LEU A N 1
ATOM 1682 C CA . LEU A 1 212 ? -16.147 4.716 13.693 1.00 89.62 212 LEU A CA 1
ATOM 1683 C C . LEU A 1 212 ? -14.857 4.422 12.918 1.00 89.62 212 LEU A C 1
ATOM 1685 O O . LEU A 1 212 ? -14.538 5.107 11.947 1.00 89.62 212 LEU A O 1
ATOM 1689 N N . VAL A 1 213 ? -14.136 3.393 13.345 1.00 92.81 213 VAL A N 1
ATOM 1690 C CA . VAL A 1 213 ? -12.937 2.873 12.690 1.00 92.81 213 VAL A CA 1
ATOM 1691 C C . VAL A 1 213 ? -13.065 1.376 12.483 1.00 92.81 213 VAL A C 1
ATOM 1693 O O . VAL A 1 213 ? -13.703 0.672 13.270 1.00 92.81 213 VAL A O 1
ATOM 1696 N N . PHE A 1 214 ? -12.414 0.902 11.429 1.00 94.12 214 PHE A N 1
ATOM 1697 C CA . PHE A 1 214 ? -12.354 -0.511 11.094 1.00 94.12 214 PHE A CA 1
ATOM 1698 C C . PHE A 1 214 ? -10.998 -1.062 11.520 1.00 94.12 214 PHE A C 1
ATOM 1700 O O . PHE A 1 214 ? -9.966 -0.425 11.310 1.00 94.12 214 PHE A O 1
ATOM 1707 N N . VAL A 1 215 ? -11.001 -2.232 12.141 1.00 94.56 215 VAL A N 1
ATOM 1708 C CA . VAL A 1 215 ? -9.814 -2.924 12.633 1.00 94.56 215 VAL A CA 1
ATOM 1709 C C . VAL A 1 215 ? -9.798 -4.326 12.039 1.00 94.56 215 VAL A C 1
ATOM 1711 O O . VAL A 1 215 ? -10.826 -5.007 11.996 1.00 94.56 215 VAL A O 1
ATOM 1714 N N . ARG A 1 216 ? -8.633 -4.750 11.555 1.00 94.25 216 ARG A N 1
ATOM 1715 C CA . ARG A 1 216 ? -8.399 -6.065 10.947 1.00 94.25 216 ARG A CA 1
ATOM 1716 C C . ARG A 1 216 ? -7.083 -6.648 11.447 1.00 94.25 216 ARG A C 1
ATOM 1718 O O . ARG A 1 216 ? -6.213 -5.921 11.922 1.00 94.25 216 ARG A O 1
ATOM 1725 N N . VAL A 1 217 ? -6.940 -7.963 11.334 1.00 92.19 217 VAL A N 1
ATOM 1726 C CA . VAL A 1 217 ? -5.688 -8.662 11.639 1.00 92.19 217 VAL A CA 1
ATOM 1727 C C . VAL A 1 217 ? -4.938 -8.903 10.336 1.00 92.19 217 VAL A C 1
ATOM 1729 O O . VAL A 1 217 ? -5.435 -9.598 9.456 1.00 92.19 217 VAL A O 1
ATOM 1732 N N . LEU A 1 218 ? -3.732 -8.354 10.222 1.00 91.88 218 LEU A N 1
ATOM 1733 C CA . LEU A 1 218 ? -2.795 -8.639 9.143 1.00 91.88 218 LEU A CA 1
ATOM 1734 C C . LEU A 1 218 ? -1.646 -9.464 9.716 1.00 91.88 218 LEU A C 1
ATOM 1736 O O . LEU A 1 218 ? -0.730 -8.914 10.323 1.00 91.88 218 LEU A O 1
ATOM 1740 N N . ARG A 1 219 ? -1.686 -10.787 9.527 1.00 87.69 219 ARG A N 1
ATOM 1741 C CA . ARG A 1 219 ? -0.729 -11.726 10.144 1.00 87.69 219 ARG A CA 1
ATOM 1742 C C . ARG A 1 219 ? -0.730 -11.584 11.671 1.00 87.69 219 ARG A C 1
ATOM 1744 O O . ARG A 1 219 ? -1.720 -11.913 12.307 1.00 87.69 219 ARG A O 1
ATOM 1751 N N . ASN A 1 220 ? 0.360 -11.066 12.234 1.00 87.88 220 ASN A N 1
ATOM 1752 C CA . ASN A 1 220 ? 0.538 -10.815 13.662 1.00 87.88 220 ASN A CA 1
ATOM 1753 C C . ASN A 1 220 ? 0.347 -9.329 14.023 1.00 87.88 220 ASN A C 1
ATOM 1755 O O . ASN A 1 220 ? 0.633 -8.933 15.149 1.00 87.88 220 ASN A O 1
ATOM 1759 N N . HIS A 1 221 ? -0.105 -8.501 13.076 1.00 90.88 221 HIS A N 1
ATOM 1760 C CA . HIS A 1 221 ? -0.306 -7.065 13.256 1.00 90.88 221 HIS A CA 1
ATOM 1761 C C . HIS A 1 221 ? -1.796 -6.748 13.374 1.00 90.88 221 HIS A C 1
ATOM 1763 O O . HIS A 1 221 ? -2.597 -7.136 12.522 1.00 90.88 221 HIS A O 1
ATOM 1769 N N . VAL A 1 222 ? -2.175 -5.983 14.397 1.00 93.50 222 VAL A N 1
ATOM 1770 C CA . VAL A 1 222 ? -3.517 -5.391 14.478 1.00 93.50 222 VAL A CA 1
ATOM 1771 C C . VAL A 1 222 ? -3.504 -4.090 13.684 1.00 93.50 222 VAL A C 1
ATOM 1773 O O . VAL A 1 222 ? -2.826 -3.135 14.064 1.00 93.50 222 VAL A O 1
ATOM 1776 N N . MET A 1 223 ? -4.245 -4.050 12.582 1.00 94.38 223 MET A N 1
ATOM 1777 C CA . MET A 1 223 ? -4.311 -2.916 11.664 1.00 94.38 223 MET A CA 1
ATOM 1778 C C . MET A 1 223 ? -5.571 -2.099 11.919 1.00 94.38 223 MET A C 1
ATOM 1780 O O . MET A 1 223 ? -6.659 -2.654 12.042 1.00 94.38 223 MET A O 1
ATOM 1784 N N . ILE A 1 224 ? -5.433 -0.777 11.955 1.00 93.81 224 ILE A N 1
ATOM 1785 C CA . ILE A 1 224 ? -6.534 0.174 12.092 1.00 93.81 224 ILE A CA 1
ATOM 1786 C C . ILE A 1 224 ? -6.654 1.020 10.820 1.00 93.81 224 ILE A C 1
ATOM 1788 O O . ILE A 1 224 ? -5.679 1.588 10.319 1.00 93.81 224 ILE A O 1
ATOM 1792 N N . ARG A 1 225 ? -7.875 1.122 10.298 1.00 93.31 225 ARG A N 1
ATOM 1793 C CA . ARG A 1 225 ? -8.231 1.974 9.167 1.00 93.31 225 ARG A CA 1
ATOM 1794 C C . ARG A 1 225 ? -8.705 3.326 9.691 1.00 93.31 225 ARG A C 1
ATOM 1796 O O . ARG A 1 225 ? -9.776 3.430 10.288 1.00 93.31 225 ARG A O 1
ATOM 1803 N N . VAL A 1 226 ? -7.918 4.371 9.441 1.00 87.19 226 VAL A N 1
ATOM 1804 C CA . VAL A 1 226 ? -8.237 5.752 9.835 1.00 87.19 226 VAL A CA 1
ATOM 1805 C C . VAL A 1 226 ? -8.177 6.684 8.631 1.00 87.19 226 VAL A C 1
ATOM 1807 O O . VAL A 1 226 ? -7.155 6.792 7.950 1.00 87.19 226 VAL A O 1
ATOM 1810 N N . GLY A 1 227 ? -9.289 7.366 8.347 1.00 80.19 227 GLY A N 1
ATOM 1811 C CA . GLY A 1 227 ? -9.396 8.266 7.197 1.00 80.19 227 GLY A CA 1
ATOM 1812 C C . GLY A 1 227 ? -9.032 7.564 5.883 1.00 80.19 227 GLY A C 1
ATOM 1813 O O . GLY A 1 227 ? -9.692 6.612 5.480 1.00 80.19 227 GLY A O 1
ATOM 1814 N N . GLY A 1 228 ? -7.957 8.010 5.223 1.00 76.50 228 GLY A N 1
ATOM 1815 C CA . GLY A 1 228 ? -7.512 7.511 3.914 1.00 76.50 228 GLY A CA 1
ATOM 1816 C C . GLY A 1 228 ? -6.422 6.427 3.912 1.00 76.50 228 GLY A C 1
ATOM 1817 O O . GLY A 1 228 ? -6.159 5.895 2.840 1.00 76.50 228 GLY A O 1
ATOM 1818 N N . GLY A 1 229 ? -5.819 6.065 5.056 1.00 87.56 229 GLY A N 1
ATOM 1819 C CA . GLY A 1 229 ? -4.783 5.020 5.113 1.00 87.56 229 GLY A CA 1
ATOM 1820 C C . GLY A 1 229 ? -4.936 3.968 6.219 1.00 87.56 229 GLY A C 1
ATOM 1821 O O . GLY A 1 229 ? -5.871 3.998 7.027 1.00 87.56 229 GLY A O 1
ATOM 1822 N N . TRP A 1 230 ? -3.978 3.042 6.231 1.00 92.88 230 TRP A N 1
ATOM 1823 C CA . TRP A 1 230 ? -3.770 2.039 7.275 1.00 92.88 230 TRP A CA 1
ATOM 1824 C C . TRP A 1 230 ? -2.671 2.466 8.242 1.00 92.88 230 TRP A C 1
ATOM 1826 O O . TRP A 1 230 ? -1.672 3.065 7.837 1.00 92.88 230 TRP A O 1
ATOM 1836 N N . ASP A 1 231 ? -2.840 2.099 9.506 1.00 92.31 231 ASP A N 1
ATOM 1837 C CA . ASP A 1 231 ? -1.808 2.162 10.536 1.00 92.31 231 ASP A CA 1
ATOM 1838 C C . ASP A 1 231 ? -1.848 0.868 11.371 1.00 92.31 231 ASP A C 1
ATOM 1840 O O . ASP A 1 231 ? -2.841 0.139 11.326 1.00 92.31 231 ASP A O 1
ATOM 1844 N N . THR A 1 232 ? -0.801 0.562 12.137 1.00 93.38 232 THR A N 1
ATOM 1845 C CA . THR A 1 232 ? -0.927 -0.451 13.199 1.00 93.38 232 THR A CA 1
ATOM 1846 C C . THR A 1 232 ? -1.617 0.183 14.400 1.00 93.38 232 THR A C 1
ATOM 1848 O O . THR A 1 232 ? -1.419 1.365 14.693 1.00 93.38 232 THR A O 1
ATOM 1851 N N . LEU A 1 233 ? -2.436 -0.583 15.122 1.00 92.31 233 LEU A N 1
ATOM 1852 C CA . LEU A 1 233 ? -3.115 -0.084 16.317 1.00 92.31 233 LEU A CA 1
ATOM 1853 C C . LEU A 1 233 ? -2.101 0.360 17.381 1.00 92.31 233 LEU A C 1
ATOM 1855 O O . LEU A 1 233 ? -2.318 1.374 18.037 1.00 92.31 233 LEU A O 1
ATOM 1859 N N . GLU A 1 234 ? -0.969 -0.336 17.506 1.00 90.94 234 GLU A N 1
ATOM 1860 C CA . GLU A 1 234 ? 0.119 0.055 18.408 1.00 90.94 234 GLU A CA 1
ATOM 1861 C C . GLU A 1 234 ? 0.691 1.438 18.056 1.00 90.94 234 GLU A C 1
ATOM 1863 O O . GLU A 1 234 ? 0.691 2.335 18.902 1.00 90.94 234 GLU A O 1
ATOM 1868 N N . HIS A 1 235 ? 1.066 1.673 16.793 1.00 89.81 235 HIS A N 1
ATOM 1869 C CA . HIS A 1 235 ? 1.577 2.975 16.357 1.00 89.81 235 HIS A CA 1
ATOM 1870 C C . HIS A 1 235 ? 0.515 4.083 16.405 1.00 89.81 235 HIS A C 1
ATOM 1872 O O . HIS A 1 235 ? 0.848 5.240 16.675 1.00 89.81 235 HIS A O 1
ATOM 1878 N N . TYR A 1 236 ? -0.759 3.750 16.179 1.00 89.50 236 TYR A N 1
ATOM 1879 C CA . TYR A 1 236 ? -1.866 4.684 16.359 1.00 89.50 236 TYR A CA 1
ATOM 1880 C C . TYR A 1 236 ? -1.985 5.118 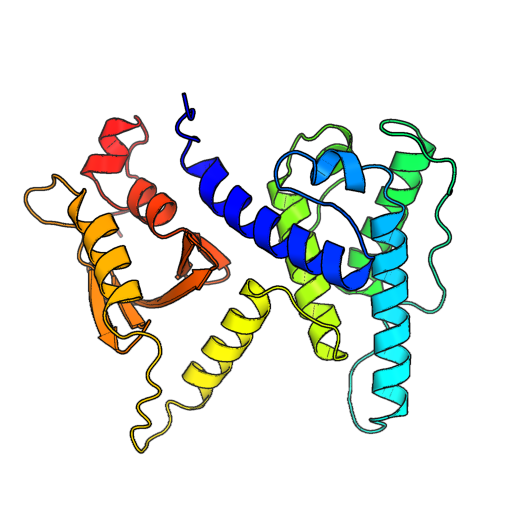17.828 1.00 89.50 236 TYR A C 1
ATOM 1882 O O . TYR A 1 236 ? -1.937 6.313 18.127 1.00 89.50 236 TYR A O 1
ATOM 1890 N N . LEU A 1 237 ? -2.064 4.165 18.762 1.00 88.50 237 LEU A N 1
ATOM 1891 C CA . LEU A 1 237 ? -2.135 4.454 20.197 1.00 88.50 237 LEU A CA 1
ATOM 1892 C C . LEU A 1 237 ? -0.902 5.229 20.671 1.00 88.50 237 LEU A C 1
ATOM 1894 O O . LEU A 1 237 ? -1.030 6.155 21.459 1.00 88.50 237 LEU A O 1
ATOM 1898 N N . ASP A 1 238 ? 0.280 4.945 20.135 1.00 86.00 238 ASP A N 1
ATOM 1899 C CA . ASP A 1 238 ? 1.504 5.675 20.469 1.00 86.00 238 ASP A CA 1
ATOM 1900 C C . ASP A 1 238 ? 1.485 7.171 20.119 1.00 86.00 238 ASP A C 1
ATOM 1902 O O . ASP A 1 238 ? 2.301 7.927 20.650 1.00 86.00 238 ASP A O 1
ATOM 1906 N N . LYS A 1 239 ? 0.601 7.600 19.211 1.00 82.38 239 LYS A N 1
ATOM 1907 C CA . LYS A 1 239 ? 0.403 9.013 18.840 1.00 82.38 239 LYS A CA 1
ATOM 1908 C C . LYS A 1 239 ? -0.779 9.663 19.553 1.00 82.38 239 LYS A C 1
ATOM 1910 O O . LYS A 1 239 ? -0.829 10.890 19.637 1.00 82.38 239 LYS A O 1
ATOM 1915 N N . HIS A 1 240 ? -1.748 8.861 19.984 1.00 83.69 240 HIS A N 1
ATOM 1916 C CA . HIS A 1 240 ? -3.052 9.342 20.435 1.00 83.69 240 HIS A CA 1
ATOM 1917 C C . HIS A 1 240 ? -3.321 9.092 21.927 1.00 83.69 240 HIS A C 1
ATOM 1919 O O . HIS A 1 240 ? -4.125 9.811 22.513 1.00 83.69 240 HIS A O 1
ATOM 1925 N N . ASP A 1 241 ? -2.640 8.136 22.558 1.00 83.81 241 ASP A N 1
ATOM 1926 C CA . ASP A 1 241 ? -2.720 7.860 23.994 1.00 83.81 241 ASP A CA 1
ATOM 1927 C C . ASP A 1 241 ? -1.750 8.782 24.772 1.00 83.81 241 ASP A C 1
ATOM 1929 O O . ASP A 1 241 ? -0.528 8.673 24.594 1.00 83.81 241 ASP A O 1
ATOM 1933 N N . PRO A 1 242 ? -2.247 9.683 25.649 1.00 82.12 242 PRO A N 1
ATOM 1934 C CA . PRO A 1 242 ? -1.417 10.679 26.329 1.00 82.12 242 PRO A CA 1
ATOM 1935 C C . PRO A 1 242 ? -0.215 10.094 27.081 1.00 82.12 242 PRO A C 1
ATOM 1937 O O . PRO A 1 242 ? 0.893 10.632 26.991 1.00 82.12 242 PRO A O 1
ATOM 1940 N N . CYS A 1 243 ? -0.394 8.971 27.788 1.00 81.19 243 CYS A N 1
ATOM 1941 C CA . CYS A 1 243 ? 0.688 8.358 28.564 1.00 81.19 243 CYS A CA 1
ATOM 1942 C C . CYS A 1 243 ? 1.815 7.805 27.676 1.00 81.19 243 CYS A C 1
ATOM 1944 O O . CYS A 1 243 ? 2.991 7.880 28.046 1.00 81.19 243 CYS A O 1
ATOM 1946 N N . ARG A 1 244 ? 1.487 7.323 26.471 1.00 79.69 244 ARG A N 1
ATOM 1947 C CA . ARG A 1 244 ? 2.469 6.793 25.512 1.00 79.69 244 ARG A CA 1
ATOM 1948 C C . ARG A 1 244 ? 3.226 7.911 24.819 1.00 79.69 244 ARG A C 1
ATOM 1950 O O . ARG A 1 244 ? 4.447 7.823 24.680 1.00 79.69 244 ARG A O 1
ATOM 1957 N N . CYS A 1 245 ? 2.544 9.002 24.485 1.00 66.44 245 CYS A N 1
ATOM 1958 C CA . CYS A 1 245 ? 3.167 10.189 23.907 1.00 66.44 245 CYS A CA 1
ATOM 1959 C C . CYS A 1 245 ? 4.218 10.808 24.840 1.00 66.44 245 CYS A C 1
ATOM 1961 O O . CYS A 1 245 ? 5.340 11.101 24.411 1.00 66.44 245 CYS A O 1
ATOM 1963 N N . MET A 1 246 ? 3.891 10.938 26.133 1.00 57.69 246 MET A N 1
ATOM 1964 C CA . MET A 1 246 ? 4.802 11.499 27.140 1.00 57.69 246 MET A CA 1
ATOM 1965 C C . MET A 1 246 ? 6.055 10.641 27.341 1.00 57.69 246 MET A C 1
ATOM 1967 O O . MET A 1 246 ? 7.151 11.185 27.465 1.00 57.69 246 MET A O 1
ATOM 1971 N N . SER A 1 247 ? 5.926 9.311 27.287 1.00 54.66 247 SER A N 1
ATOM 1972 C CA . SER A 1 247 ? 7.063 8.388 27.421 1.00 54.66 247 SER A CA 1
ATOM 1973 C C . SER A 1 247 ? 8.105 8.507 26.294 1.00 54.66 247 SER A C 1
ATOM 1975 O O . SER A 1 247 ? 9.247 8.080 26.459 1.00 54.66 247 SER A O 1
ATOM 1977 N N . ARG A 1 248 ? 7.743 9.125 25.158 1.00 53.25 248 ARG A N 1
ATOM 1978 C CA . ARG A 1 248 ? 8.598 9.270 23.965 1.00 53.25 248 ARG A CA 1
ATOM 1979 C C . ARG A 1 248 ? 8.941 10.717 23.598 1.00 53.25 248 ARG A C 1
ATOM 1981 O O . ARG A 1 248 ? 9.467 10.959 22.512 1.00 53.25 248 ARG A O 1
ATOM 1988 N N . GLY A 1 249 ? 8.660 11.679 24.480 1.00 45.31 249 GLY A N 1
ATOM 1989 C CA . GLY A 1 249 ? 9.058 13.082 24.305 1.00 45.31 249 GLY A CA 1
ATOM 1990 C C . GLY A 1 249 ? 8.387 13.814 23.134 1.00 45.31 249 GLY A C 1
ATOM 1991 O O . GLY A 1 249 ? 8.861 14.876 22.735 1.00 45.31 249 GLY A O 1
ATOM 1992 N N . LYS A 1 250 ? 7.296 13.277 22.568 1.00 44.44 250 LYS A N 1
ATOM 1993 C CA . LYS A 1 250 ? 6.507 13.951 21.528 1.00 44.44 250 LYS A CA 1
ATOM 1994 C C . LYS A 1 250 ? 5.274 14.573 22.173 1.00 44.44 250 LYS A C 1
ATOM 1996 O O . LYS A 1 250 ? 4.394 13.874 22.661 1.00 44.44 250 LYS A O 1
ATOM 2001 N N . CYS A 1 251 ? 5.251 15.902 22.208 1.00 38.91 251 CYS A N 1
ATOM 2002 C CA . CYS A 1 251 ? 4.145 16.683 22.747 1.00 38.91 251 CYS A CA 1
ATOM 2003 C C . CYS A 1 251 ? 2.866 16.427 21.927 1.00 38.91 251 CYS A C 1
ATOM 2005 O O . CYS A 1 251 ? 2.876 16.597 20.706 1.00 38.91 251 CYS A O 1
ATOM 2007 N N . CYS A 1 252 ? 1.776 16.028 22.589 1.00 43.62 252 CYS A N 1
ATOM 2008 C CA . CYS A 1 252 ? 0.443 15.945 21.996 1.00 43.62 252 CYS A CA 1
ATOM 2009 C C . CYS A 1 252 ? -0.059 17.350 21.632 1.00 43.62 252 CYS A C 1
ATOM 2011 O O . CYS A 1 252 ? -0.689 18.024 22.441 1.00 43.62 252 CYS A O 1
ATOM 2013 N N . LEU A 1 253 ? 0.177 17.791 20.400 1.00 41.06 253 LEU A N 1
ATOM 2014 C CA . LEU A 1 253 ? -0.663 18.803 19.765 1.00 41.06 253 LEU A CA 1
ATOM 2015 C C . LEU A 1 253 ? -1.750 18.050 19.005 1.00 41.06 253 LEU A C 1
ATOM 2017 O O . LEU A 1 253 ? -1.490 17.643 17.887 1.00 41.06 253 LEU A O 1
ATOM 2021 N N . PHE A 1 254 ? -2.890 17.778 19.645 1.00 42.00 254 PHE A N 1
ATOM 2022 C CA . PHE A 1 254 ? -4.236 17.703 19.043 1.00 42.00 254 PHE A CA 1
ATOM 2023 C C . PHE A 1 254 ? -5.225 17.122 20.067 1.00 42.00 254 PHE A C 1
ATOM 2025 O O . PHE A 1 254 ? -5.584 15.953 20.005 1.00 42.00 254 PHE A O 1
ATOM 2032 N N . MET A 1 255 ? -5.664 17.949 21.021 1.00 36.50 255 MET A N 1
ATOM 2033 C CA . MET A 1 255 ? -6.947 17.777 21.731 1.00 36.50 255 MET A CA 1
ATOM 2034 C C . MET A 1 255 ? -7.566 19.131 22.129 1.00 36.50 255 MET A C 1
ATOM 2036 O O . MET A 1 255 ? -8.196 19.252 23.172 1.00 36.50 255 MET A O 1
ATOM 2040 N N . SER A 1 256 ? -7.419 20.145 21.272 1.00 32.19 256 SER A N 1
ATOM 2041 C CA . SER A 1 256 ? -8.225 21.368 21.354 1.00 32.19 256 SER A CA 1
ATOM 2042 C C . SER A 1 256 ? -8.477 21.892 19.945 1.00 32.19 256 SER A C 1
ATOM 2044 O O . SER A 1 256 ? -7.632 22.615 19.424 1.00 32.19 256 SER A O 1
ATOM 2046 N N . LEU A 1 257 ? -9.582 21.461 19.330 1.00 30.94 257 LEU A N 1
ATOM 2047 C CA . LEU A 1 257 ? -10.450 22.212 18.408 1.00 30.94 257 LEU A CA 1
ATOM 2048 C C . LEU A 1 257 ? -11.662 21.342 18.056 1.00 30.94 257 LEU A C 1
ATOM 2050 O O . LEU A 1 257 ? -11.444 20.178 17.652 1.00 30.94 257 LEU A O 1
#

Foldseek 3Di:
DDPPDDQVCVQVQLLLQLVQVLLCVVPVDDDHSVCSLVVCLLLPSLLVLLVVLLVLQVVLCVVPVPDPDDRQDDDGDDQDPPRHQPDPSSQVSNVVSLCSLVPRLPPDPVLGDHSCCRRVVVPVPSVSSSVQVSQLSSVVSVRDHGVQSVVVVVVVVVVVPPPDDDDDDDDDPQCPLVVVLCVLQVVAPDPDTFDWADPDVQWTQGDPVRDIWGWDDSPPFIWIDDDPDIHTPNSVCCLVRPVNVVVVVHDDPDDDD

Radius of gyration: 20.51 Å; chains: 1; bounding box: 55×39×60 Å

Organism: Branchiostoma floridae (NCBI:txid7739)

InterPro domains:
  IPR001715 Calponin homology domain [PF00307] (15-138)
  IPR001715 Calponin homology domain [PS50021] (13-139)
  IPR001715 Calponin homology domain [SM00033] (15-134)
  IPR003108 GAR domain [PF02187] (177-245)
  IPR003108 GAR domain [PS51460] (172-244)
  IPR003108 GAR domain [SM00243] (175-247)
  IPR036534 GAR domain superfamily [G3DSA:3.30.920.20] (169-253)
  IPR036534 GAR domain superfamily [SSF143575] (176-248)
  IPR036872 CH domain superfamily [G3DSA:1.10.418.10] (3-163)
  IPR036872 CH domain superfamily [SSF47576] (6-158)

pLDDT: mean 86.02, std 17.15, range [30.12, 98.69]